Protein AF-A0A538RNN0-F1 (afdb_monomer)

Sequence (249 aa):
MPNLHSHAFQRGMAGLAEIGGPDQDTFWTWRETMYRLALALSPDDVQAVAALAYVEMLEAGFSPGRRVPLPARRSRRSSLSRPAEMAGRIIAAAGETGIGLTLLPVFYAYGGFGGQSPAPSQRRFISDPDAFGHLIEASRRKALAHPGTVIGVAPHSLRAITPQELAAILPLAGDGPIHIHAAEQLREVDDCLAWSGRRPVEWLLEQAAADSRWCFVHATHMTPGPLTTAFKISGVGVWHGGAQDAMYR

Mean predicted aligned error: 7.84 Å

Foldseek 3Di:
DADPDDDQLCLVCVVVLPDDDPDDDDPVSSVLVVLVSVVPDDLQNLLVSLLVVQLVCVVVVHADPDDDDDDDDDDDDDDDPQQLSNLLSNLVSCVVNVHAAADAQEAFAECFAPRHHNDPSCVVRHDALVSVLSNLVSSVVSCVSPPNHHYAYEHAENTGDDLVRLVSCRVSRPPAAYEYAFPLDPVQQVRCCVRPVDGRQRCCVVRVVDALSYEHEQCPPDDDDPSVVVCVVRNHHYHHPPVVSVVHD

Radius of gyration: 18.32 Å; Cα contacts (8 Å, |Δi|>4): 370; chains: 1; bounding box: 42×44×52 Å

Solvent-accessible surface area (backbone atoms only — not comparable to full-atom values): 14401 Å² total; per-residue (Å²): 74,74,81,91,77,83,65,45,59,55,58,77,46,66,85,69,69,80,66,85,60,100,59,87,83,42,75,69,58,48,46,54,56,51,36,54,50,66,72,68,56,48,65,68,52,42,19,54,35,27,26,53,48,44,44,56,36,44,76,71,52,40,39,57,88,83,86,82,91,76,93,81,82,91,84,81,88,87,91,66,93,60,68,33,50,63,56,44,25,52,48,48,20,31,56,74,59,66,46,71,42,74,48,53,62,65,46,26,57,28,58,26,63,93,68,32,76,54,54,85,73,48,63,89,51,58,45,54,71,66,61,44,49,52,33,51,57,37,37,57,63,50,35,68,81,34,84,82,48,42,57,28,30,15,55,48,28,71,37,16,50,47,74,68,55,48,65,65,48,55,69,73,18,66,95,31,44,39,36,31,47,32,28,70,45,71,67,58,32,55,55,32,31,74,74,69,75,33,45,50,63,58,43,40,54,72,73,64,66,67,48,56,51,30,29,38,34,41,48,64,70,67,67,94,46,73,69,56,50,48,43,76,69,55,58,38,41,71,46,68,51,64,78,73,56,60,80,77,115

Secondary structure (DSSP, 8-state):
-------GGGGGGTTTS----SSPP-HHHHHHHHHHHHHH--HHHHHHHHHHHHHHHHHTT---S--------------S--TTHHHHHHHHHHHHHT---EE-PEE---SBTTTBPPPGGGTTT---HHHHHHHHHHHHHHHTTSTT-EE-BEE-BTTS--HHHHHHHGGGGTTS-EEEEES-SHHHHHHHHHHHSS-HHHHHHHHS---TTEEEEE-TTPPPSHHHHHHHHTT-EEE--HHHHGGG-

Structure (mmCIF, N/CA/C/O backbone):
data_AF-A0A538RNN0-F1
#
_entry.id   AF-A0A538RNN0-F1
#
loop_
_atom_site.group_PDB
_atom_site.id
_atom_site.type_symbol
_atom_site.label_atom_id
_atom_site.label_alt_id
_atom_site.label_comp_id
_atom_site.label_asym_id
_atom_site.label_entity_id
_atom_site.label_seq_id
_atom_site.pdbx_PDB_ins_code
_atom_site.Cartn_x
_atom_site.Cartn_y
_atom_site.Cartn_z
_atom_site.occupancy
_atom_site.B_iso_or_equiv
_atom_site.auth_seq_id
_atom_site.auth_comp_id
_atom_site.auth_asym_id
_atom_site.auth_atom_id
_atom_site.pdbx_PDB_model_num
ATOM 1 N N . MET A 1 1 ? 17.005 -11.925 2.957 1.00 74.62 1 MET A N 1
ATOM 2 C CA . MET A 1 1 ? 15.935 -11.655 3.954 1.00 74.62 1 MET A CA 1
ATOM 3 C C . MET A 1 1 ? 14.847 -10.833 3.272 1.00 74.62 1 MET A C 1
ATOM 5 O O . MET A 1 1 ? 15.215 -9.872 2.610 1.00 74.62 1 MET A O 1
ATOM 9 N N . PRO A 1 2 ? 13.550 -11.181 3.335 1.00 78.38 2 PRO A N 1
ATOM 10 C CA . PRO A 1 2 ? 12.520 -10.390 2.659 1.00 78.38 2 PRO A CA 1
ATOM 11 C C . PRO A 1 2 ? 12.260 -9.060 3.385 1.00 78.38 2 PRO A C 1
ATOM 13 O O . PRO A 1 2 ? 12.166 -9.036 4.610 1.00 78.38 2 PRO A O 1
ATOM 16 N N . ASN A 1 3 ? 12.106 -7.967 2.629 1.00 82.81 3 ASN A N 1
ATOM 17 C CA . ASN A 1 3 ? 11.471 -6.743 3.118 1.00 82.81 3 ASN A CA 1
ATOM 18 C C . ASN A 1 3 ? 9.991 -6.780 2.706 1.00 82.81 3 ASN A C 1
ATOM 20 O O . ASN A 1 3 ? 9.690 -6.813 1.514 1.00 82.81 3 ASN A O 1
ATOM 24 N N . LEU A 1 4 ? 9.084 -6.837 3.682 1.00 82.88 4 LEU A N 1
ATOM 25 C CA . LEU A 1 4 ? 7.657 -7.082 3.444 1.00 82.88 4 LEU A CA 1
ATOM 26 C C . LEU A 1 4 ? 6.842 -5.800 3.226 1.00 82.88 4 LEU A C 1
ATOM 28 O O . LEU A 1 4 ? 5.673 -5.892 2.850 1.00 82.88 4 LEU A O 1
ATOM 32 N N . HIS A 1 5 ? 7.421 -4.618 3.462 1.00 82.62 5 HIS A N 1
ATOM 33 C CA . HIS A 1 5 ? 6.701 -3.358 3.327 1.00 82.62 5 HIS A CA 1
ATOM 34 C C . HIS A 1 5 ? 7.623 -2.200 2.932 1.00 82.62 5 HIS A C 1
ATOM 36 O O . HIS A 1 5 ? 8.679 -1.985 3.523 1.00 82.62 5 HIS A O 1
ATOM 42 N N . SER A 1 6 ? 7.228 -1.437 1.912 1.00 85.25 6 SER A N 1
ATOM 43 C CA . SER A 1 6 ? 7.988 -0.276 1.460 1.00 85.25 6 SER A CA 1
ATOM 44 C C . SER A 1 6 ? 7.115 0.718 0.705 1.00 85.25 6 SER A C 1
ATOM 46 O O . SER A 1 6 ? 6.333 0.350 -0.173 1.00 85.25 6 SER A O 1
ATOM 48 N N . HIS A 1 7 ? 7.345 1.999 0.980 1.00 88.31 7 HIS A N 1
ATOM 49 C CA . HIS A 1 7 ? 6.914 3.116 0.151 1.00 88.31 7 HIS A CA 1
ATOM 50 C C . HIS A 1 7 ? 8.147 3.761 -0.485 1.00 88.31 7 HIS A C 1
ATOM 52 O O . HIS A 1 7 ? 8.716 4.702 0.059 1.00 88.31 7 HIS A O 1
ATOM 58 N N . ALA A 1 8 ? 8.576 3.246 -1.639 1.00 85.69 8 ALA A N 1
ATOM 59 C CA . ALA A 1 8 ? 9.874 3.584 -2.230 1.00 85.69 8 ALA A CA 1
ATOM 60 C C . ALA A 1 8 ? 10.133 5.099 -2.365 1.00 85.69 8 ALA A C 1
ATOM 62 O O . ALA A 1 8 ? 11.217 5.569 -2.036 1.00 85.69 8 ALA A O 1
ATOM 63 N N . PHE A 1 9 ? 9.124 5.883 -2.765 1.00 85.19 9 PHE A N 1
ATOM 64 C CA . PHE A 1 9 ? 9.262 7.334 -2.937 1.00 85.19 9 PHE A CA 1
ATOM 65 C C . PHE A 1 9 ? 9.632 8.077 -1.642 1.00 85.19 9 PHE A C 1
ATOM 67 O O . PHE A 1 9 ? 10.279 9.119 -1.710 1.00 85.19 9 PHE A O 1
ATOM 74 N N . GLN A 1 10 ? 9.271 7.545 -0.466 1.00 88.00 10 GLN A N 1
ATOM 75 C CA . GLN A 1 10 ? 9.605 8.158 0.824 1.00 88.00 10 GLN A CA 1
ATOM 76 C C . GLN A 1 10 ? 11.113 8.153 1.083 1.00 88.00 10 GLN A C 1
ATOM 78 O O . GLN A 1 10 ? 11.599 8.980 1.852 1.00 88.00 10 GLN A O 1
ATOM 83 N N . ARG A 1 11 ? 11.884 7.295 0.395 1.00 89.75 11 ARG A N 1
ATOM 84 C CA . ARG A 1 11 ? 13.347 7.353 0.460 1.00 89.75 11 ARG A CA 1
ATOM 85 C C . ARG A 1 11 ? 13.885 8.716 0.013 1.00 89.75 11 ARG A C 1
ATOM 87 O O . ARG A 1 11 ? 14.865 9.178 0.582 1.00 89.75 11 ARG A O 1
ATOM 94 N N . GLY A 1 12 ? 13.197 9.399 -0.907 1.00 86.44 12 GLY A N 1
ATOM 95 C CA . GLY A 1 12 ? 13.549 10.749 -1.361 1.00 86.44 12 GLY A CA 1
ATOM 96 C C . GLY A 1 12 ? 13.393 11.853 -0.306 1.00 86.44 12 GLY A C 1
ATOM 97 O O . GLY A 1 12 ? 13.895 12.951 -0.515 1.00 86.44 12 GLY A O 1
ATOM 98 N N . MET A 1 13 ? 12.726 11.580 0.822 1.00 87.62 13 MET A N 1
ATOM 99 C CA . MET A 1 13 ? 12.631 12.497 1.970 1.00 87.62 13 MET A CA 1
ATOM 100 C C . MET A 1 13 ? 13.264 11.948 3.251 1.00 87.62 13 MET A C 1
ATOM 102 O O . MET A 1 13 ? 13.115 12.562 4.307 1.00 87.62 13 MET A O 1
ATOM 106 N N . ALA A 1 14 ? 13.949 10.802 3.197 1.00 84.62 14 ALA A N 1
ATOM 107 C CA . ALA A 1 14 ? 14.581 10.229 4.380 1.00 84.62 14 ALA A CA 1
ATOM 108 C C . ALA A 1 14 ? 15.594 11.225 4.979 1.00 84.62 14 ALA A C 1
ATOM 110 O O . ALA A 1 14 ? 16.494 11.686 4.281 1.00 84.62 14 ALA A O 1
ATOM 111 N N . GLY A 1 15 ? 15.423 11.578 6.258 1.00 82.75 15 GLY A N 1
ATOM 112 C CA . GLY A 1 15 ? 16.241 12.580 6.956 1.00 82.75 15 GLY A CA 1
ATOM 113 C C . GLY A 1 15 ? 15.864 14.047 6.693 1.00 82.75 15 GLY A C 1
ATOM 114 O O . GLY A 1 15 ? 16.430 14.931 7.325 1.00 82.75 15 GLY A O 1
ATOM 115 N N . LEU A 1 16 ? 14.905 14.331 5.802 1.00 81.06 16 LEU A N 1
ATOM 116 C CA . LEU A 1 16 ? 14.446 15.699 5.497 1.00 81.06 16 LEU A CA 1
ATOM 117 C C . LEU A 1 16 ? 13.207 16.119 6.296 1.00 81.06 16 LEU A C 1
ATOM 119 O O . LEU A 1 16 ? 12.800 17.277 6.235 1.00 81.06 16 LEU A O 1
ATOM 123 N N . ALA A 1 17 ? 12.592 15.180 7.015 1.00 77.56 17 ALA A N 1
ATOM 124 C CA . ALA A 1 17 ? 11.418 15.432 7.843 1.00 77.56 17 ALA A CA 1
ATOM 125 C C . ALA A 1 17 ? 11.755 15.672 9.326 1.00 77.56 17 ALA A C 1
ATOM 127 O O . ALA A 1 17 ? 10.847 15.934 10.102 1.00 77.56 17 ALA A O 1
ATOM 128 N N . GLU A 1 18 ? 13.039 15.649 9.698 1.00 73.25 18 GLU A N 1
ATOM 129 C CA . GLU A 1 18 ? 13.527 15.871 11.073 1.00 73.25 18 GLU A CA 1
ATOM 130 C C . GLU A 1 18 ? 13.678 17.368 11.415 1.00 73.25 18 GLU A C 1
ATOM 132 O O . GLU A 1 18 ? 14.531 17.762 12.213 1.00 73.25 18 GLU A O 1
ATOM 137 N N . ILE A 1 19 ? 12.919 18.234 10.739 1.00 64.69 19 ILE A N 1
ATOM 138 C CA . ILE A 1 19 ? 13.012 19.687 10.900 1.00 64.69 19 ILE A CA 1
ATOM 139 C C . ILE A 1 19 ? 11.861 20.148 11.788 1.00 64.69 19 ILE A C 1
ATOM 141 O O . ILE A 1 19 ? 10.727 20.238 11.322 1.00 64.69 19 ILE A O 1
ATOM 145 N N . GLY A 1 20 ? 12.201 20.494 13.032 1.00 61.31 20 GLY A N 1
ATOM 146 C CA . GLY A 1 20 ? 11.281 21.035 14.030 1.00 61.31 20 GLY A CA 1
ATOM 147 C C . GLY A 1 20 ? 10.486 22.239 13.534 1.00 61.31 20 GLY A C 1
ATOM 148 O O . GLY A 1 20 ? 11.070 23.280 13.216 1.00 61.31 20 GLY A O 1
ATOM 149 N N . GLY A 1 21 ? 9.159 22.109 13.485 1.00 65.00 21 GLY A N 1
ATOM 150 C CA . GLY A 1 21 ? 8.242 23.237 13.315 1.00 65.00 21 GLY A CA 1
ATOM 151 C C . GLY A 1 21 ? 8.041 24.047 14.609 1.00 65.00 21 GLY A C 1
ATOM 152 O O . GLY A 1 21 ? 8.511 23.651 15.674 1.00 65.00 21 GLY A O 1
ATOM 153 N N . PRO A 1 22 ? 7.338 25.196 14.549 1.00 62.16 22 PRO A N 1
ATOM 154 C CA . PRO A 1 22 ? 6.938 25.936 15.752 1.00 62.16 22 PRO A CA 1
ATOM 155 C C . PRO A 1 22 ? 5.881 25.196 16.595 1.00 62.16 22 PRO A C 1
ATOM 157 O O . PRO A 1 22 ? 5.760 25.471 17.787 1.00 62.16 22 PRO A O 1
ATOM 160 N N . ASP A 1 23 ? 5.141 24.262 15.989 1.00 67.31 23 ASP A N 1
ATOM 161 C CA . ASP A 1 23 ? 4.192 23.364 16.656 1.00 67.31 23 ASP A CA 1
ATOM 162 C C . ASP A 1 23 ? 4.840 22.001 16.966 1.00 67.31 23 ASP A C 1
ATOM 164 O O . ASP A 1 23 ? 5.890 21.668 16.421 1.00 67.31 23 ASP A O 1
ATOM 168 N N . GLN A 1 24 ? 4.207 21.184 17.821 1.00 67.38 24 GLN A N 1
ATOM 169 C CA . GLN A 1 24 ? 4.685 19.821 18.096 1.00 67.38 24 GLN A CA 1
ATOM 170 C C . GLN A 1 24 ? 4.685 18.971 16.818 1.00 67.38 24 GLN A C 1
ATOM 172 O O . GLN A 1 24 ? 3.643 18.798 16.177 1.00 67.38 24 GLN A O 1
ATOM 177 N N . ASP A 1 25 ? 5.839 18.390 16.488 1.00 71.50 25 ASP A N 1
ATOM 178 C CA . ASP A 1 25 ? 5.942 17.425 15.402 1.00 71.50 25 ASP A CA 1
ATOM 179 C C . ASP A 1 25 ? 5.206 16.136 15.753 1.00 71.50 25 ASP A C 1
ATOM 181 O O . ASP A 1 25 ? 5.368 15.550 16.821 1.00 71.50 25 ASP A O 1
ATOM 185 N N . THR A 1 26 ? 4.370 15.688 14.825 1.00 77.00 26 THR A N 1
ATOM 186 C CA . THR A 1 26 ? 3.590 14.462 14.958 1.00 77.00 26 THR A CA 1
ATOM 187 C C . THR A 1 26 ? 3.662 13.681 13.654 1.00 77.00 26 THR A C 1
ATOM 189 O O . THR A 1 26 ? 4.010 14.218 12.601 1.00 77.00 26 THR A O 1
ATOM 192 N N . PHE A 1 27 ? 3.232 12.419 13.677 1.00 76.94 27 PHE A N 1
ATOM 193 C CA . PHE A 1 27 ? 2.992 11.646 12.454 1.00 76.94 27 PHE A CA 1
ATOM 194 C C . PHE A 1 27 ? 2.188 12.439 11.402 1.00 76.94 27 PHE A C 1
ATOM 196 O O . PHE A 1 27 ? 2.427 12.343 10.199 1.00 76.94 27 PHE A O 1
ATOM 203 N N . TRP A 1 28 ? 1.242 13.268 11.850 1.00 76.12 28 TRP A N 1
ATOM 204 C CA . TRP A 1 28 ? 0.365 14.036 10.973 1.00 76.12 28 TRP A CA 1
ATOM 205 C C . TRP A 1 28 ? 1.090 15.192 10.277 1.00 76.12 28 TRP A C 1
ATOM 207 O O . TRP A 1 28 ? 0.825 15.420 9.099 1.00 76.12 28 TRP A O 1
ATOM 217 N N . THR A 1 29 ? 2.030 15.876 10.944 1.00 79.50 29 THR A N 1
ATOM 218 C CA . THR A 1 29 ? 2.842 16.935 10.312 1.00 79.50 29 THR A CA 1
ATOM 219 C C . THR A 1 29 ? 3.857 16.341 9.332 1.00 79.50 29 THR A C 1
ATOM 221 O O . THR A 1 29 ? 3.985 16.834 8.207 1.00 79.50 29 THR A O 1
ATOM 224 N N . TRP A 1 30 ? 4.484 15.211 9.684 1.00 85.19 30 TRP A N 1
ATOM 225 C CA . TRP A 1 30 ? 5.320 14.426 8.766 1.00 85.19 30 TRP A CA 1
ATOM 226 C C . TRP A 1 30 ? 4.551 14.026 7.497 1.00 85.19 30 TRP A C 1
ATOM 228 O O . TRP A 1 30 ? 5.044 14.184 6.373 1.00 85.19 30 TRP A O 1
ATOM 238 N N . ARG A 1 31 ? 3.302 13.573 7.659 1.00 83.38 31 ARG A N 1
ATOM 239 C CA . ARG A 1 31 ? 2.445 13.132 6.553 1.00 83.38 31 ARG A CA 1
ATOM 240 C C . ARG A 1 31 ? 2.160 14.245 5.546 1.00 83.38 31 ARG A C 1
ATOM 242 O O . ARG A 1 31 ? 2.117 13.972 4.349 1.00 83.38 31 ARG A O 1
ATOM 249 N N . GLU A 1 32 ? 2.014 15.492 5.985 1.00 83.12 32 GLU A N 1
ATOM 250 C CA . GLU A 1 32 ? 1.834 16.619 5.061 1.00 83.12 32 GLU A CA 1
ATOM 251 C C . GLU A 1 32 ? 3.094 16.878 4.218 1.00 83.12 32 GLU A C 1
ATOM 253 O O . GLU A 1 32 ? 3.004 17.143 3.015 1.00 83.12 32 GLU A O 1
ATOM 258 N N . THR A 1 33 ? 4.290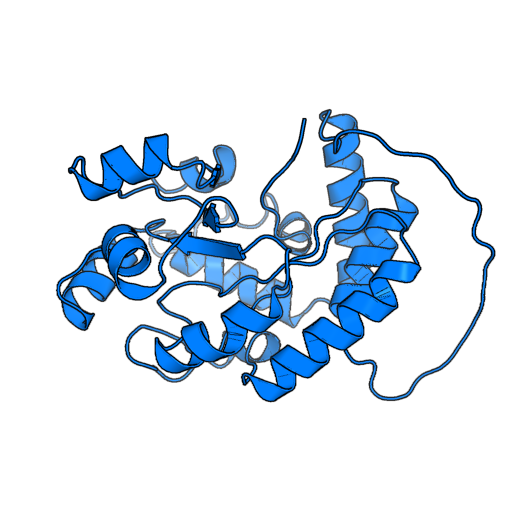 16.720 4.795 1.00 85.31 33 THR A N 1
ATOM 259 C CA . THR A 1 33 ? 5.549 16.755 4.029 1.00 85.31 33 THR A CA 1
ATOM 260 C C . THR A 1 33 ? 5.623 15.610 3.022 1.00 85.31 33 THR A C 1
ATOM 262 O O . THR A 1 33 ? 5.950 15.844 1.855 1.00 85.31 33 THR A O 1
ATOM 265 N N . MET A 1 34 ? 5.228 14.403 3.428 1.00 88.88 34 MET A N 1
ATOM 266 C CA . MET A 1 34 ? 5.133 13.247 2.538 1.00 88.88 34 MET A CA 1
ATOM 267 C C . MET A 1 34 ? 4.160 13.494 1.376 1.00 88.88 34 MET A C 1
ATOM 269 O O . MET A 1 34 ? 4.509 13.226 0.224 1.00 88.88 34 MET A O 1
ATOM 273 N N . TYR A 1 35 ? 2.985 14.083 1.627 1.00 84.12 35 TYR A N 1
ATOM 274 C CA . TYR A 1 35 ? 2.044 14.440 0.564 1.00 84.12 35 TYR A CA 1
ATOM 275 C C . TYR A 1 35 ? 2.617 15.477 -0.401 1.00 84.12 35 TYR A C 1
ATOM 277 O O . TYR A 1 35 ? 2.457 15.323 -1.612 1.00 84.12 35 TYR A O 1
ATOM 285 N N . ARG A 1 36 ? 3.326 16.505 0.084 1.00 86.31 36 ARG A N 1
ATOM 286 C CA . ARG A 1 36 ? 3.989 17.477 -0.804 1.00 86.31 36 ARG A CA 1
ATOM 287 C C . ARG A 1 36 ? 4.979 16.796 -1.746 1.00 86.31 36 ARG A C 1
ATOM 289 O O . ARG A 1 36 ? 4.927 17.054 -2.948 1.00 86.31 36 ARG A O 1
ATOM 296 N N . LEU A 1 37 ? 5.811 15.885 -1.234 1.00 87.06 37 LEU A N 1
ATOM 297 C CA . LEU A 1 37 ? 6.722 15.099 -2.068 1.00 87.06 37 LEU A CA 1
ATOM 298 C C . LEU A 1 37 ? 5.948 14.242 -3.078 1.00 87.06 37 LEU A C 1
ATOM 300 O O . LEU A 1 37 ? 6.209 14.307 -4.279 1.00 87.06 37 LEU A O 1
ATOM 304 N N . ALA A 1 38 ? 4.958 13.479 -2.611 1.00 84.25 38 ALA A N 1
ATOM 305 C CA . ALA A 1 38 ? 4.161 12.599 -3.460 1.00 84.25 38 ALA A CA 1
ATOM 306 C C . ALA A 1 38 ? 3.458 13.355 -4.596 1.00 84.25 38 ALA A C 1
ATOM 308 O O . ALA A 1 38 ? 3.257 12.802 -5.672 1.00 84.25 38 ALA A O 1
ATOM 309 N N . LEU A 1 39 ? 3.089 14.619 -4.395 1.00 85.00 39 LEU A N 1
ATOM 310 C CA . LEU A 1 39 ? 2.471 15.455 -5.423 1.00 85.00 39 LEU A CA 1
ATOM 311 C C . LEU A 1 39 ? 3.478 16.066 -6.405 1.00 85.00 39 LEU A C 1
ATOM 313 O O . LEU A 1 39 ? 3.087 16.357 -7.533 1.00 85.00 39 LEU A O 1
ATOM 317 N N . ALA A 1 40 ? 4.735 16.237 -6.000 1.00 88.31 40 ALA A N 1
ATOM 318 C CA . ALA A 1 40 ? 5.786 16.835 -6.820 1.00 88.31 40 ALA A CA 1
ATOM 319 C C . ALA A 1 40 ? 6.490 15.825 -7.744 1.00 88.31 40 ALA A C 1
ATOM 321 O O . ALA A 1 40 ? 6.914 16.198 -8.834 1.00 88.31 40 ALA A O 1
ATOM 322 N N . LEU A 1 41 ? 6.601 14.555 -7.335 1.00 85.75 41 LEU A N 1
ATOM 323 C CA . LEU A 1 41 ? 7.370 13.552 -8.079 1.00 85.75 41 LEU A CA 1
ATOM 324 C C . LEU A 1 41 ? 6.710 13.152 -9.408 1.00 85.75 41 LEU A C 1
ATOM 326 O O . LEU A 1 41 ? 5.561 12.686 -9.448 1.00 85.75 41 LEU A O 1
ATOM 330 N N . SER A 1 42 ? 7.474 13.254 -10.494 1.00 91.31 42 SER A N 1
ATOM 331 C CA . SER A 1 42 ? 7.119 12.701 -11.800 1.00 91.31 42 SER A CA 1
ATOM 332 C C . SER A 1 42 ? 7.280 11.167 -11.825 1.00 91.31 42 SER A C 1
ATOM 334 O O . SER A 1 42 ? 7.883 10.586 -10.919 1.00 91.31 42 SER A O 1
ATOM 336 N N . PRO A 1 43 ? 6.755 10.461 -12.849 1.00 90.94 43 PRO A N 1
ATOM 337 C CA . PRO A 1 43 ? 6.991 9.022 -12.990 1.00 90.94 43 PRO A CA 1
ATOM 338 C C . PRO A 1 43 ? 8.479 8.647 -13.069 1.00 90.94 43 PRO A C 1
ATOM 340 O O . PRO A 1 43 ? 8.870 7.601 -12.551 1.00 90.94 43 PRO A O 1
ATOM 343 N N . ASP A 1 44 ? 9.294 9.479 -13.720 1.00 93.94 44 ASP A N 1
ATOM 344 C CA . ASP A 1 44 ? 10.729 9.224 -13.868 1.00 93.94 44 ASP A CA 1
ATOM 345 C C . ASP A 1 44 ? 11.449 9.405 -12.520 1.00 93.94 44 ASP A C 1
ATOM 347 O O . ASP A 1 44 ? 12.268 8.560 -12.155 1.00 93.94 44 ASP A O 1
ATOM 351 N N . ASP A 1 45 ? 11.060 10.411 -11.723 1.00 92.81 45 ASP A N 1
ATOM 352 C CA . ASP A 1 45 ? 11.602 10.606 -10.369 1.00 92.81 45 ASP A CA 1
ATOM 353 C C . ASP A 1 45 ? 11.270 9.419 -9.455 1.00 92.81 45 ASP A C 1
ATOM 355 O O . ASP A 1 45 ? 12.132 8.923 -8.731 1.00 92.81 45 ASP A O 1
ATOM 359 N N . VAL A 1 46 ? 10.029 8.913 -9.514 1.00 89.94 46 VAL A N 1
ATOM 360 C CA . VAL A 1 46 ? 9.611 7.734 -8.735 1.00 89.94 46 VAL A CA 1
ATOM 361 C C . VAL A 1 46 ? 10.456 6.511 -9.092 1.00 89.94 46 VAL A C 1
ATOM 363 O O . VAL A 1 46 ? 10.857 5.776 -8.191 1.00 89.94 46 VAL A O 1
ATOM 366 N N . GLN A 1 47 ? 10.742 6.288 -10.379 1.00 94.19 47 GLN A N 1
ATOM 367 C CA . GLN A 1 47 ? 11.600 5.178 -10.802 1.00 94.19 47 GLN A CA 1
ATOM 368 C C . GLN A 1 47 ? 13.017 5.323 -10.237 1.00 94.19 47 GLN A C 1
ATOM 370 O O . GLN A 1 47 ? 13.541 4.363 -9.677 1.00 94.19 47 GLN A O 1
ATOM 375 N N . ALA A 1 48 ? 13.617 6.510 -10.360 1.00 95.31 48 ALA A N 1
ATOM 376 C CA . ALA A 1 48 ? 14.981 6.764 -9.904 1.00 95.31 48 ALA A CA 1
ATOM 377 C C . ALA A 1 48 ? 15.122 6.580 -8.385 1.00 95.31 48 ALA A C 1
ATOM 379 O O . ALA A 1 48 ? 16.017 5.872 -7.922 1.00 95.31 48 ALA A O 1
ATOM 380 N N . VAL A 1 49 ? 14.196 7.148 -7.605 1.00 91.94 49 VAL A N 1
ATOM 381 C CA . VAL A 1 49 ? 14.185 7.002 -6.141 1.00 91.94 49 VAL A CA 1
ATOM 382 C C . VAL A 1 49 ? 13.951 5.544 -5.733 1.00 91.94 49 VAL A C 1
ATOM 384 O O . VAL A 1 49 ? 14.592 5.059 -4.801 1.00 91.94 49 VAL 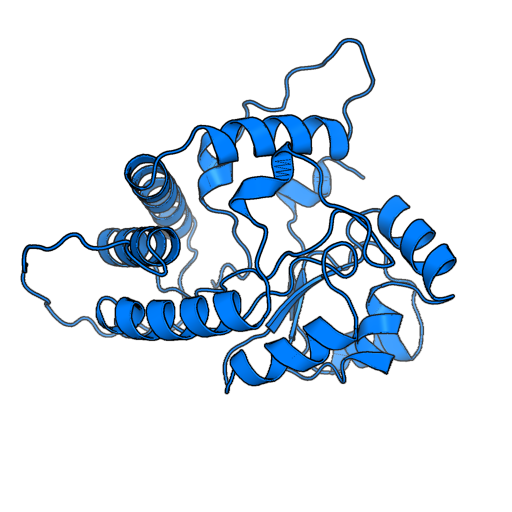A O 1
ATOM 387 N N . ALA A 1 50 ? 13.077 4.816 -6.438 1.00 92.94 50 ALA A N 1
ATOM 388 C CA . ALA A 1 50 ? 12.856 3.398 -6.168 1.00 92.94 50 ALA A CA 1
ATOM 389 C C . ALA A 1 50 ? 14.090 2.543 -6.476 1.00 92.94 50 ALA A C 1
ATOM 391 O O . ALA A 1 50 ? 14.429 1.674 -5.677 1.00 92.94 50 ALA A O 1
ATOM 392 N N . ALA A 1 51 ? 14.789 2.805 -7.583 1.00 94.50 51 ALA A N 1
ATOM 393 C CA . ALA A 1 51 ? 16.018 2.096 -7.919 1.00 94.50 51 ALA A CA 1
ATOM 394 C C . ALA A 1 51 ? 17.097 2.317 -6.847 1.00 94.50 51 ALA A C 1
ATOM 396 O O . ALA A 1 51 ? 17.682 1.347 -6.371 1.00 94.50 51 ALA A O 1
ATOM 397 N N . LEU A 1 52 ? 17.288 3.558 -6.386 1.00 94.44 52 LEU A N 1
ATOM 398 C CA . LEU A 1 52 ? 18.197 3.850 -5.274 1.00 94.44 52 LEU A CA 1
ATOM 399 C C . LEU A 1 52 ? 17.827 3.047 -4.018 1.00 94.44 52 LEU A C 1
ATOM 401 O O . LEU A 1 52 ? 18.660 2.313 -3.491 1.00 94.44 52 LEU A O 1
ATOM 405 N N . ALA A 1 53 ? 16.564 3.124 -3.587 1.00 92.12 53 ALA A N 1
ATOM 406 C CA . ALA A 1 53 ? 16.093 2.412 -2.399 1.00 92.12 53 ALA A CA 1
ATOM 407 C C . ALA A 1 53 ? 16.309 0.892 -2.506 1.00 92.12 53 ALA A C 1
ATOM 409 O O . ALA A 1 53 ? 16.651 0.234 -1.527 1.00 92.12 53 ALA A O 1
ATOM 410 N N . TYR A 1 54 ? 16.114 0.319 -3.693 1.00 92.88 54 TYR A N 1
ATOM 411 C CA . TYR A 1 54 ? 16.279 -1.111 -3.931 1.00 92.88 54 TYR A CA 1
ATOM 412 C C . TYR A 1 54 ? 17.741 -1.562 -3.943 1.00 92.88 54 TYR A C 1
ATOM 414 O O . TYR A 1 54 ? 18.024 -2.642 -3.425 1.00 92.88 54 TYR A O 1
ATOM 422 N N . VAL A 1 55 ? 18.667 -0.756 -4.472 1.00 94.44 55 VAL A N 1
ATOM 423 C CA . VAL A 1 55 ? 20.109 -1.046 -4.365 1.00 94.44 55 VAL A CA 1
ATOM 424 C C . VAL A 1 55 ? 20.545 -1.030 -2.905 1.00 94.44 55 VAL A C 1
ATOM 426 O O .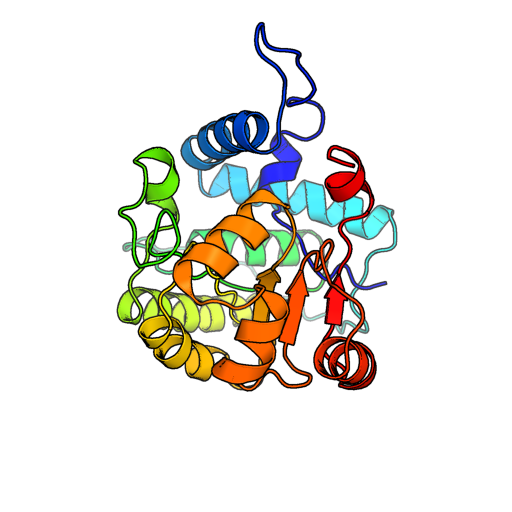 VAL A 1 55 ? 21.138 -2.001 -2.445 1.00 94.44 55 VAL A O 1
ATOM 429 N N . GLU A 1 56 ? 20.168 -0.001 -2.147 1.00 91.94 56 GLU A N 1
ATOM 430 C CA . GLU A 1 56 ? 20.506 0.093 -0.721 1.00 91.94 56 GLU A CA 1
ATOM 431 C C . GLU A 1 56 ? 19.919 -1.078 0.086 1.00 91.94 56 GLU A C 1
ATOM 433 O O . GLU A 1 56 ? 20.562 -1.617 0.986 1.00 91.94 56 GLU A O 1
ATOM 438 N N . MET A 1 57 ? 18.705 -1.530 -0.256 1.00 88.38 57 MET A N 1
ATOM 439 C CA . MET A 1 57 ? 18.112 -2.732 0.336 1.00 88.38 57 MET A CA 1
ATOM 440 C C . MET A 1 57 ? 18.938 -3.989 0.037 1.00 88.38 57 MET A C 1
ATOM 442 O O . MET A 1 57 ? 19.176 -4.792 0.942 1.00 88.38 57 MET A O 1
ATOM 446 N N . LEU A 1 58 ? 19.376 -4.171 -1.210 1.00 90.50 58 LEU A N 1
ATOM 447 C CA . LEU A 1 58 ? 20.218 -5.304 -1.602 1.00 90.50 58 LEU A CA 1
ATOM 448 C C . LEU A 1 58 ? 21.565 -5.280 -0.867 1.00 90.50 58 LEU A C 1
ATOM 450 O O . LEU A 1 58 ? 21.984 -6.314 -0.346 1.00 90.50 58 LEU A O 1
ATOM 454 N N . GLU A 1 59 ? 22.203 -4.112 -0.765 1.00 91.94 59 GLU A N 1
ATOM 455 C CA . GLU A 1 59 ? 23.452 -3.909 -0.015 1.00 91.94 59 GLU A CA 1
ATOM 456 C C . GLU A 1 59 ? 23.285 -4.216 1.480 1.00 91.94 59 GLU A C 1
ATOM 458 O O . GLU A 1 59 ? 24.172 -4.801 2.100 1.00 91.94 59 GLU A O 1
ATOM 463 N N . ALA A 1 60 ? 22.113 -3.916 2.046 1.00 90.81 60 ALA A N 1
ATOM 464 C CA . ALA A 1 60 ? 21.751 -4.260 3.420 1.00 90.81 60 ALA A CA 1
ATOM 465 C C . ALA A 1 60 ? 21.324 -5.736 3.614 1.00 90.81 60 ALA A C 1
ATOM 467 O O . ALA A 1 60 ? 20.946 -6.132 4.718 1.00 90.81 60 ALA A O 1
ATOM 468 N N . GLY A 1 61 ? 21.370 -6.573 2.569 1.00 87.81 61 GLY A N 1
ATOM 469 C CA . GLY A 1 61 ? 21.062 -8.008 2.643 1.00 87.81 61 GLY A CA 1
ATOM 470 C C . GLY A 1 61 ? 19.578 -8.368 2.480 1.00 87.81 61 GLY A C 1
ATOM 471 O O . GLY A 1 61 ? 19.179 -9.526 2.704 1.00 87.81 61 GLY A O 1
ATOM 472 N N . PHE A 1 62 ? 18.739 -7.414 2.065 1.00 83.31 62 PHE A N 1
ATOM 473 C CA . PHE A 1 62 ? 17.368 -7.719 1.678 1.00 83.31 62 PHE A CA 1
ATOM 474 C C . PHE A 1 62 ? 17.348 -8.388 0.304 1.00 83.31 62 PHE A C 1
ATOM 476 O O . PHE A 1 62 ? 17.792 -7.846 -0.700 1.00 83.31 62 PHE A O 1
ATOM 483 N N . SER A 1 63 ? 16.811 -9.599 0.260 1.00 73.62 63 SER A N 1
ATOM 484 C CA . SER A 1 63 ? 16.678 -10.399 -0.949 1.00 73.62 63 SER A CA 1
ATOM 485 C C . SER A 1 63 ? 15.468 -11.319 -0.800 1.00 73.62 63 SER A C 1
ATOM 487 O O . SER A 1 63 ? 15.289 -11.927 0.269 1.00 73.62 63 SER A O 1
ATOM 489 N N . PRO A 1 64 ? 14.621 -11.439 -1.833 1.00 59.56 64 PRO A N 1
ATOM 490 C CA . PRO A 1 64 ? 13.609 -12.479 -1.861 1.00 59.56 64 PRO A CA 1
ATOM 491 C C . PRO A 1 64 ? 14.264 -13.838 -2.114 1.00 59.56 64 PRO A C 1
ATOM 493 O O . PRO A 1 64 ? 15.283 -13.947 -2.801 1.00 59.56 64 PRO A O 1
ATOM 496 N N . GLY A 1 65 ? 13.673 -14.891 -1.551 1.00 47.66 65 GLY A N 1
ATOM 497 C CA . GLY A 1 65 ? 14.113 -16.261 -1.786 1.00 47.66 65 GLY A CA 1
ATOM 498 C C . GLY A 1 65 ? 14.018 -16.631 -3.270 1.00 47.66 65 GLY A C 1
ATOM 499 O O . GLY A 1 65 ? 12.930 -16.651 -3.828 1.00 47.66 65 GLY A O 1
ATOM 500 N N . ARG A 1 66 ? 15.177 -16.966 -3.854 1.00 34.50 66 ARG A N 1
ATOM 501 C CA . ARG A 1 66 ? 15.436 -17.550 -5.188 1.00 34.50 66 ARG A CA 1
ATOM 502 C C . ARG A 1 66 ? 15.059 -16.704 -6.421 1.00 34.50 66 ARG A C 1
ATOM 504 O O . ARG A 1 66 ? 13.902 -16.421 -6.698 1.00 34.50 66 ARG A O 1
ATOM 511 N N . ARG A 1 67 ? 16.075 -16.427 -7.250 1.00 45.44 67 ARG A N 1
ATOM 512 C CA . ARG A 1 67 ? 15.963 -15.949 -8.639 1.00 45.44 67 ARG A CA 1
ATOM 513 C C . ARG A 1 67 ? 16.616 -16.941 -9.598 1.00 45.44 67 ARG A C 1
ATOM 515 O O . ARG A 1 67 ? 17.659 -17.505 -9.281 1.00 45.44 67 ARG A O 1
ATOM 522 N N . VAL A 1 68 ? 16.032 -17.081 -10.786 1.00 34.06 68 VAL A N 1
ATOM 523 C CA . VAL A 1 68 ? 16.693 -17.585 -12.000 1.00 34.06 68 VAL A CA 1
ATOM 524 C C . VAL A 1 68 ? 16.681 -16.426 -13.007 1.00 34.06 68 VAL A C 1
ATOM 526 O O . VAL A 1 68 ? 15.621 -15.827 -13.190 1.00 34.06 68 VAL A O 1
ATOM 529 N N . PRO A 1 69 ? 17.811 -16.047 -13.628 1.00 35.47 69 PRO A N 1
ATOM 530 C CA . PRO A 1 69 ? 17.844 -14.939 -14.579 1.00 35.47 69 PRO A CA 1
ATOM 531 C C . PRO A 1 69 ? 17.407 -15.375 -15.989 1.00 35.47 69 PRO A C 1
ATOM 533 O O . PRO A 1 69 ? 17.713 -16.479 -16.433 1.00 35.47 69 PRO A O 1
ATOM 536 N N . LEU A 1 70 ? 16.750 -14.470 -16.720 1.00 35.28 70 LEU A N 1
ATOM 537 C CA . LEU A 1 70 ? 16.537 -14.534 -18.171 1.00 35.28 70 LEU A CA 1
ATOM 538 C C . LEU A 1 70 ? 16.975 -13.194 -18.789 1.00 35.28 70 LEU A C 1
ATOM 540 O O . LEU A 1 70 ? 16.699 -12.146 -18.199 1.00 35.28 70 LEU A O 1
ATOM 544 N N . PRO A 1 71 ? 17.633 -13.185 -19.962 1.00 34.19 71 PRO A N 1
ATOM 545 C CA . PRO A 1 71 ? 17.979 -11.948 -20.646 1.00 34.19 71 PRO A CA 1
ATOM 546 C C . PRO A 1 71 ? 16.743 -11.414 -21.379 1.00 34.19 71 PRO A C 1
ATOM 548 O O . PRO A 1 71 ? 16.142 -12.128 -22.180 1.00 34.19 71 PRO A O 1
ATOM 551 N N . ALA A 1 72 ? 16.372 -10.150 -21.164 1.00 35.16 72 ALA A N 1
ATOM 552 C CA . ALA A 1 72 ? 15.320 -9.512 -21.953 1.00 35.16 72 ALA A CA 1
ATOM 553 C C . ALA A 1 72 ? 15.765 -8.155 -22.509 1.00 35.16 72 ALA A C 1
ATOM 555 O O . ALA A 1 72 ? 15.858 -7.131 -21.840 1.00 35.16 72 ALA A O 1
ATOM 556 N N . ARG A 1 73 ? 16.039 -8.240 -23.807 1.00 33.03 73 ARG A N 1
ATOM 557 C CA . ARG A 1 73 ? 16.246 -7.228 -24.836 1.00 33.03 73 ARG A CA 1
ATOM 558 C C . ARG A 1 73 ? 15.303 -6.017 -24.746 1.00 33.03 73 ARG A C 1
ATOM 560 O O . ARG A 1 73 ? 14.110 -6.125 -24.484 1.00 33.03 73 ARG A O 1
ATOM 567 N N . ARG A 1 74 ? 15.865 -4.865 -25.120 1.00 39.50 74 ARG A N 1
ATOM 568 C CA . ARG A 1 74 ? 15.206 -3.566 -25.315 1.00 39.50 74 ARG A CA 1
ATOM 569 C C . ARG A 1 74 ? 14.071 -3.648 -26.348 1.00 39.50 74 ARG A C 1
ATOM 571 O O . ARG A 1 74 ? 14.292 -4.112 -27.466 1.00 39.50 74 ARG A O 1
ATOM 578 N N . SER A 1 75 ? 12.901 -3.090 -26.032 1.00 32.59 75 SER A N 1
ATOM 579 C CA . SER A 1 75 ? 11.925 -2.652 -27.042 1.00 32.59 75 SER A CA 1
ATOM 580 C C . SER A 1 75 ? 11.291 -1.312 -26.644 1.00 32.59 75 SER A C 1
ATOM 582 O O . SER A 1 75 ? 11.216 -0.969 -25.466 1.00 32.59 75 SER A O 1
ATOM 584 N N . ARG A 1 76 ? 10.950 -0.501 -27.651 1.00 36.12 76 ARG A N 1
ATOM 585 C CA . ARG A 1 76 ? 10.651 0.938 -27.576 1.00 36.12 76 ARG A CA 1
ATOM 586 C C . ARG A 1 76 ? 9.180 1.204 -27.942 1.00 36.12 76 ARG A C 1
ATOM 588 O O . ARG A 1 76 ? 8.718 0.623 -28.915 1.00 36.12 76 ARG A O 1
ATOM 595 N N . ARG A 1 77 ? 8.589 2.238 -27.308 1.00 41.41 77 ARG A N 1
ATOM 596 C CA . ARG A 1 77 ? 7.313 2.967 -27.607 1.00 41.41 77 ARG A CA 1
ATOM 597 C C . ARG A 1 77 ? 6.018 2.164 -27.351 1.00 41.41 77 ARG A C 1
ATOM 599 O O . ARG A 1 77 ? 6.022 0.960 -27.499 1.00 41.41 77 ARG A O 1
ATOM 606 N N . SER A 1 78 ? 4.887 2.747 -26.930 1.00 32.41 78 SER A N 1
ATOM 607 C CA . SER A 1 78 ? 4.302 4.065 -27.238 1.00 32.41 78 SER A CA 1
ATOM 608 C C . SER A 1 78 ? 3.531 4.707 -26.057 1.00 32.41 78 SER A C 1
ATOM 610 O O . SER A 1 78 ? 3.520 4.208 -24.930 1.00 32.41 78 SER A O 1
ATOM 612 N N . SER A 1 79 ? 2.964 5.892 -26.305 1.00 46.97 79 SER A N 1
ATOM 613 C CA . SER A 1 79 ? 2.084 6.660 -25.421 1.00 46.97 79 SER A CA 1
ATOM 614 C C . SER A 1 79 ? 0.628 6.558 -25.883 1.00 46.97 79 SER A C 1
ATOM 616 O O . SER A 1 79 ? 0.328 6.951 -27.004 1.00 46.97 79 SER A O 1
ATOM 618 N N . LEU A 1 80 ? -0.243 6.118 -24.981 1.00 38.97 80 LEU A N 1
ATOM 619 C CA . LEU A 1 80 ? -1.659 6.465 -24.804 1.00 38.97 80 LEU A CA 1
ATOM 620 C C . LEU A 1 80 ? -1.884 6.273 -23.293 1.00 38.97 80 LEU A C 1
ATOM 622 O O . LEU A 1 80 ? -1.316 5.322 -22.756 1.00 38.97 80 LEU A O 1
ATOM 626 N N . SER A 1 81 ? -2.564 7.213 -22.617 1.00 47.34 81 SER A N 1
ATOM 627 C CA . SER A 1 81 ? -2.825 7.273 -21.157 1.00 47.34 81 SER A CA 1
ATOM 628 C C . SER A 1 81 ? -2.446 5.990 -20.406 1.00 47.34 81 SER A C 1
ATOM 630 O O . SER A 1 81 ? -3.248 5.066 -20.349 1.00 47.34 81 SER A O 1
ATOM 632 N N . ARG A 1 82 ? -1.198 5.877 -19.927 1.00 64.31 82 ARG A N 1
ATOM 633 C CA . ARG A 1 82 ? -0.625 4.580 -19.530 1.00 64.31 82 ARG A CA 1
ATOM 634 C C . ARG A 1 82 ? -1.283 4.091 -18.239 1.00 64.31 82 ARG A C 1
ATOM 636 O O . ARG A 1 82 ? -0.913 4.588 -17.171 1.00 64.31 82 ARG A O 1
ATOM 643 N N . PRO A 1 83 ? -2.209 3.113 -18.288 1.00 71.31 83 PRO A N 1
ATOM 644 C CA . PRO A 1 83 ? -2.763 2.558 -17.067 1.00 71.31 83 PRO A CA 1
ATOM 645 C C . PRO A 1 83 ? -1.609 1.923 -16.293 1.00 71.31 83 PRO A C 1
ATOM 647 O O . PRO A 1 83 ? -0.695 1.345 -1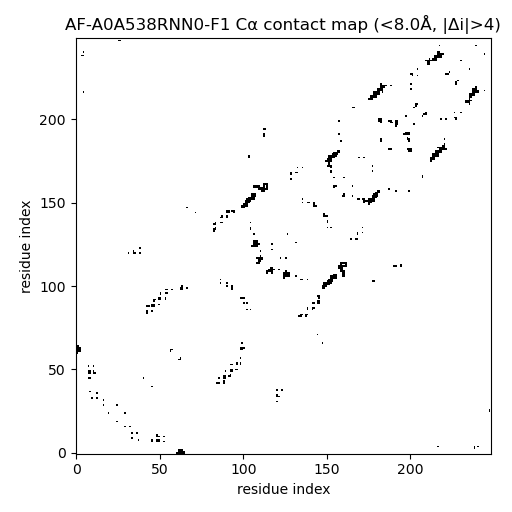6.897 1.00 71.31 83 PRO A O 1
ATOM 650 N N . ALA A 1 84 ? -1.617 2.071 -14.970 1.00 87.75 84 ALA A N 1
ATOM 651 C CA . ALA A 1 84 ? -0.549 1.568 -14.111 1.00 87.75 84 ALA A CA 1
ATOM 652 C C . ALA A 1 84 ? 0.852 2.148 -14.438 1.00 87.75 84 ALA A C 1
ATOM 654 O O . ALA A 1 84 ? 1.851 1.434 -14.333 1.00 87.75 84 ALA A O 1
ATOM 655 N N . GLU A 1 85 ? 0.965 3.420 -14.861 1.00 92.00 85 GLU A N 1
ATOM 656 C CA . GLU A 1 85 ? 2.273 4.046 -15.140 1.00 92.00 85 GLU A CA 1
ATOM 657 C C . GLU A 1 85 ? 3.220 3.918 -13.943 1.00 92.00 85 GLU A C 1
ATOM 659 O O . GLU A 1 85 ? 4.293 3.341 -14.093 1.00 92.00 85 GLU A O 1
ATOM 664 N N . MET A 1 86 ? 2.789 4.349 -12.752 1.00 90.12 86 MET A N 1
ATOM 665 C CA . MET A 1 86 ? 3.596 4.276 -11.526 1.00 90.12 86 MET A CA 1
ATOM 666 C C . MET A 1 86 ? 3.996 2.841 -11.172 1.00 90.12 86 MET A C 1
ATOM 668 O O . MET A 1 86 ? 5.164 2.581 -10.914 1.00 90.12 86 MET A O 1
ATOM 672 N N . ALA A 1 87 ? 3.066 1.885 -11.243 1.00 93.06 87 ALA A N 1
ATOM 673 C CA . ALA A 1 87 ? 3.376 0.468 -11.043 1.00 93.06 87 ALA A CA 1
ATOM 674 C C . ALA A 1 87 ? 4.441 -0.032 -12.033 1.00 93.06 87 ALA A C 1
ATOM 676 O O . ALA A 1 87 ? 5.362 -0.749 -11.654 1.00 93.06 87 ALA A O 1
ATOM 677 N N . GLY A 1 88 ? 4.370 0.402 -13.295 1.00 95.06 88 GLY A N 1
ATOM 678 C CA . GLY A 1 88 ? 5.397 0.106 -14.293 1.00 95.06 88 GLY A CA 1
ATOM 679 C C . GLY A 1 88 ? 6.765 0.685 -13.949 1.00 95.06 88 GLY A C 1
ATOM 680 O O . GLY A 1 88 ? 7.765 0.028 -14.207 1.00 95.06 88 GLY A O 1
ATOM 681 N N . ARG A 1 89 ? 6.812 1.877 -13.345 1.00 95.50 89 ARG A N 1
ATOM 682 C CA . ARG A 1 89 ? 8.055 2.504 -12.869 1.00 95.50 89 ARG A CA 1
ATOM 683 C C . ARG A 1 89 ? 8.679 1.734 -11.712 1.00 95.50 89 ARG A C 1
ATOM 685 O O . ARG A 1 89 ? 9.881 1.501 -11.727 1.00 95.50 89 ARG A O 1
ATOM 692 N N . ILE A 1 90 ? 7.862 1.245 -10.783 1.00 95.31 90 ILE A N 1
ATOM 693 C CA . ILE A 1 90 ? 8.319 0.371 -9.696 1.00 95.31 90 ILE A CA 1
ATOM 694 C C . ILE A 1 90 ? 8.869 -0.961 -10.233 1.00 95.31 90 ILE A C 1
ATOM 696 O O . ILE A 1 90 ? 9.959 -1.379 -9.849 1.00 95.31 90 ILE A O 1
ATOM 700 N N . ILE A 1 91 ? 8.162 -1.598 -11.173 1.00 95.88 91 ILE A N 1
ATOM 701 C CA . ILE A 1 91 ? 8.622 -2.838 -11.820 1.00 95.88 91 ILE A CA 1
ATOM 702 C C . ILE A 1 91 ? 9.925 -2.606 -12.600 1.00 95.88 91 ILE A C 1
ATOM 704 O O . ILE A 1 91 ? 10.832 -3.432 -12.536 1.00 95.88 91 ILE A O 1
ATOM 708 N N . ALA A 1 92 ? 10.044 -1.482 -13.313 1.00 96.00 92 ALA A N 1
ATOM 709 C CA . ALA A 1 92 ? 11.260 -1.126 -14.039 1.00 96.00 92 ALA A CA 1
ATOM 710 C C . ALA A 1 92 ? 12.455 -0.941 -13.093 1.00 96.00 92 ALA A C 1
ATOM 712 O O . ALA A 1 92 ? 13.511 -1.510 -13.353 1.00 96.00 92 ALA A O 1
ATOM 713 N N . ALA A 1 93 ? 12.270 -0.235 -11.972 1.00 94.94 93 ALA A N 1
ATOM 714 C CA . ALA A 1 93 ? 13.298 -0.085 -10.944 1.00 94.94 93 ALA A CA 1
ATOM 715 C C . ALA A 1 93 ? 13.731 -1.439 -10.353 1.00 94.94 93 ALA A C 1
ATOM 717 O O . ALA A 1 93 ? 14.920 -1.691 -10.183 1.00 94.94 93 ALA A O 1
ATOM 718 N N . ALA A 1 94 ? 12.791 -2.352 -10.086 1.00 94.25 94 ALA A N 1
ATOM 719 C CA . ALA A 1 94 ? 13.121 -3.700 -9.615 1.00 94.25 94 ALA A CA 1
ATOM 720 C C . ALA A 1 94 ? 13.875 -4.537 -10.669 1.00 94.25 94 ALA A C 1
ATOM 722 O O . ALA A 1 94 ? 14.776 -5.316 -10.343 1.00 94.25 94 ALA A O 1
ATOM 723 N N . GLY A 1 95 ? 13.530 -4.358 -11.947 1.00 95.31 95 GLY A N 1
ATOM 724 C CA . GLY A 1 95 ? 14.244 -4.955 -13.073 1.00 95.31 95 GLY A CA 1
ATOM 725 C C . GLY A 1 95 ? 15.673 -4.429 -13.222 1.00 95.31 95 GLY A C 1
ATOM 726 O O . GLY A 1 95 ? 16.576 -5.222 -13.474 1.00 95.31 95 GLY A O 1
ATOM 727 N N . GLU A 1 96 ? 15.873 -3.125 -13.030 1.00 95.81 96 GLU A N 1
ATOM 728 C CA . GLU A 1 96 ? 17.171 -2.446 -13.117 1.00 95.81 96 GLU A CA 1
ATOM 729 C C . GLU A 1 96 ? 18.135 -2.881 -12.008 1.00 95.81 96 GLU A C 1
ATOM 731 O O . GLU A 1 96 ? 19.297 -3.172 -12.278 1.00 95.81 96 GLU A O 1
ATOM 736 N N . THR A 1 97 ? 17.647 -2.981 -10.772 1.00 94.50 97 THR A N 1
ATOM 737 C CA . THR A 1 97 ? 18.484 -3.314 -9.605 1.00 94.50 97 THR A CA 1
ATOM 738 C C . THR A 1 97 ? 18.634 -4.807 -9.375 1.00 94.50 97 THR A C 1
ATOM 740 O O . THR A 1 97 ? 19.574 -5.262 -8.729 1.00 94.50 97 THR A O 1
ATOM 743 N N . GLY A 1 98 ? 17.689 -5.595 -9.882 1.00 91.06 98 GLY A N 1
ATOM 744 C CA . GLY A 1 98 ? 17.650 -7.020 -9.627 1.00 91.06 98 GLY A CA 1
ATOM 745 C C . GLY A 1 98 ? 17.118 -7.396 -8.237 1.00 91.06 98 GLY A C 1
ATOM 746 O O . GLY A 1 98 ? 17.356 -8.523 -7.799 1.00 91.06 98 GLY A O 1
ATOM 747 N N . ILE A 1 99 ? 16.352 -6.531 -7.560 1.00 90.81 99 ILE A N 1
ATOM 748 C CA . ILE A 1 99 ? 15.599 -6.912 -6.349 1.00 90.81 99 ILE A CA 1
ATOM 749 C C . ILE A 1 99 ? 14.287 -7.600 -6.729 1.00 90.81 99 ILE A C 1
ATOM 751 O O . ILE A 1 99 ? 13.575 -7.140 -7.620 1.00 90.81 99 ILE A O 1
ATOM 755 N N . GLY A 1 100 ? 13.959 -8.766 -6.159 1.00 91.25 100 GLY A N 1
ATOM 756 C CA . GLY A 1 100 ? 12.653 -9.380 -6.461 1.00 91.25 100 GLY A CA 1
ATOM 757 C C . GLY A 1 100 ? 11.516 -8.571 -5.846 1.00 91.25 100 GLY A C 1
ATOM 758 O O . GLY A 1 100 ? 11.712 -7.870 -4.854 1.00 91.25 100 GLY A O 1
ATOM 759 N N . LEU A 1 101 ? 10.343 -8.662 -6.464 1.00 92.75 101 LEU A N 1
ATOM 760 C CA . LEU A 1 101 ? 9.259 -7.723 -6.230 1.00 92.75 101 LEU A CA 1
ATOM 761 C C . LEU A 1 101 ? 7.947 -8.453 -5.950 1.00 92.75 101 LEU A C 1
ATOM 763 O O . LEU A 1 101 ? 7.463 -9.220 -6.779 1.00 92.75 101 LEU A O 1
ATOM 767 N N . THR A 1 102 ? 7.331 -8.127 -4.820 1.00 95.38 102 THR A N 1
ATOM 768 C CA . THR A 1 102 ? 5.887 -8.274 -4.638 1.00 95.38 102 THR A CA 1
ATOM 769 C C . THR A 1 102 ? 5.289 -6.883 -4.770 1.00 95.38 102 THR A C 1
ATOM 771 O O . THR A 1 102 ? 5.513 -6.029 -3.915 1.00 95.38 102 THR A O 1
ATOM 774 N N . LEU A 1 103 ? 4.581 -6.622 -5.867 1.00 95.56 103 LEU A N 1
ATOM 775 C CA . LEU A 1 103 ? 3.920 -5.343 -6.091 1.00 95.56 103 LEU A CA 1
ATOM 776 C C . LEU A 1 103 ? 2.505 -5.396 -5.510 1.00 95.56 103 LEU A C 1
ATOM 778 O O . LEU A 1 103 ? 1.712 -6.278 -5.841 1.00 95.56 103 LEU A O 1
ATOM 782 N N . LEU A 1 104 ? 2.192 -4.402 -4.685 1.00 96.00 104 LEU A N 1
ATOM 783 C CA . LEU A 1 104 ? 0.907 -4.243 -4.014 1.00 96.00 104 LEU A CA 1
ATOM 784 C C . LEU A 1 104 ? 0.297 -2.895 -4.416 1.00 96.00 104 LEU A C 1
ATOM 786 O O . LEU A 1 104 ? 0.552 -1.890 -3.748 1.00 96.00 104 LEU A O 1
ATOM 790 N N . PRO A 1 105 ? -0.456 -2.813 -5.529 1.00 95.88 105 PRO A N 1
ATOM 791 C CA . PRO A 1 105 ? -1.205 -1.607 -5.840 1.00 95.88 105 PRO A CA 1
ATOM 792 C C . PRO A 1 105 ? -2.170 -1.286 -4.695 1.00 95.88 105 PRO A C 1
ATOM 794 O O . PRO A 1 105 ? -2.839 -2.176 -4.163 1.00 95.88 105 PRO A O 1
ATOM 797 N N . VAL A 1 106 ? -2.202 -0.013 -4.302 1.00 96.31 106 VAL A N 1
ATOM 798 C CA . VAL A 1 106 ? -2.931 0.441 -3.117 1.00 96.31 106 VAL A CA 1
ATOM 799 C C . VAL A 1 106 ? -4.319 0.935 -3.509 1.00 96.31 106 VAL A C 1
ATOM 801 O O . VAL A 1 106 ? -4.436 1.759 -4.414 1.00 96.31 106 VAL A O 1
ATOM 804 N N . PHE A 1 107 ? -5.352 0.458 -2.816 1.00 97.56 107 PHE A N 1
ATOM 805 C CA . PHE A 1 107 ? -6.695 1.024 -2.886 1.00 97.56 107 PHE A CA 1
ATOM 806 C C . PHE A 1 107 ? -6.866 2.098 -1.811 1.00 97.56 107 PHE A C 1
ATOM 808 O O . PHE A 1 107 ? -6.591 1.859 -0.631 1.00 97.56 107 PHE A O 1
ATOM 815 N N . TYR A 1 108 ? -7.337 3.272 -2.226 1.00 95.81 108 TYR A N 1
ATOM 816 C CA . TYR A 1 108 ? -7.565 4.429 -1.369 1.00 95.81 108 TYR A CA 1
ATOM 817 C C . TYR A 1 108 ? -8.744 5.223 -1.932 1.00 95.81 108 TYR A C 1
ATOM 819 O O . TYR A 1 108 ? -8.680 5.668 -3.071 1.00 95.81 108 TYR A O 1
ATOM 827 N N . ALA A 1 109 ? -9.797 5.430 -1.149 1.00 95.38 109 ALA A N 1
ATOM 828 C CA . ALA A 1 109 ? -10.988 6.167 -1.577 1.00 95.38 109 ALA A CA 1
ATOM 829 C C . ALA A 1 109 ? -11.322 7.353 -0.654 1.00 95.38 109 ALA A C 1
ATOM 831 O O . ALA A 1 109 ? -11.831 8.372 -1.122 1.00 95.38 109 ALA A O 1
ATOM 832 N N . TYR A 1 110 ? -10.981 7.262 0.637 1.00 97.44 110 TYR A N 1
ATOM 833 C CA . TYR A 1 110 ? -11.487 8.186 1.662 1.00 97.44 110 TYR A CA 1
ATOM 834 C C . TYR A 1 110 ? -10.414 8.818 2.543 1.00 97.44 110 TYR A C 1
ATOM 836 O O . TYR A 1 110 ? -9.321 8.286 2.720 1.00 97.44 110 TYR A O 1
ATOM 844 N N . GLY A 1 111 ? -10.756 9.963 3.134 1.00 93.75 111 GLY A N 1
ATOM 845 C CA . GLY A 1 111 ? -9.902 10.685 4.075 1.00 93.75 111 GLY A CA 1
ATOM 846 C C . GLY A 1 111 ? -9.978 10.181 5.522 1.00 93.75 111 GLY A C 1
ATOM 847 O O . GLY A 1 111 ? -9.097 10.518 6.318 1.00 93.75 111 GLY A O 1
ATOM 848 N N . GLY A 1 112 ? -10.992 9.380 5.866 1.00 95.56 112 GLY A N 1
ATOM 849 C CA . GLY A 1 112 ? -11.263 8.908 7.225 1.00 95.56 112 GLY A CA 1
ATOM 850 C C . GLY A 1 112 ? -12.419 7.901 7.312 1.00 95.56 112 GLY A C 1
ATOM 851 O O . GLY A 1 112 ? -13.146 7.676 6.340 1.00 95.56 112 GLY A O 1
ATOM 852 N N . PHE A 1 113 ? -12.596 7.315 8.503 1.00 96.94 113 PHE A N 1
ATOM 853 C CA . PHE A 1 113 ? -13.643 6.325 8.788 1.00 96.94 113 PHE A CA 1
ATOM 854 C C . PHE A 1 113 ? -15.044 6.820 8.412 1.00 96.94 113 PHE A C 1
ATOM 856 O O . PHE A 1 113 ? -15.353 8.006 8.530 1.00 96.94 113 PHE A O 1
ATOM 863 N N . GLY A 1 114 ? -15.906 5.886 8.002 1.00 94.62 114 GLY A N 1
ATOM 864 C CA . GLY A 1 114 ? -17.285 6.190 7.612 1.00 94.62 114 GLY A CA 1
ATOM 865 C C . GLY A 1 114 ? -17.423 6.855 6.240 1.00 94.62 114 GLY A C 1
ATOM 866 O O . GLY A 1 114 ? -18.459 7.452 5.970 1.00 94.62 114 GLY A O 1
ATOM 867 N N . GLY A 1 115 ? -16.403 6.767 5.378 1.00 95.31 115 GLY A N 1
ATOM 868 C CA . GLY A 1 115 ? -16.465 7.313 4.019 1.00 95.31 115 GLY A CA 1
ATOM 869 C C . GLY A 1 115 ? -16.262 8.828 3.956 1.00 95.31 115 GLY A C 1
ATOM 870 O O . GLY A 1 115 ? -16.849 9.501 3.111 1.00 95.31 115 GLY A O 1
ATOM 871 N N . GLN A 1 116 ? -15.461 9.393 4.866 1.00 96.88 116 GLN A N 1
ATOM 872 C CA . GLN A 1 116 ? -15.189 10.832 4.866 1.00 96.88 116 GLN A CA 1
ATOM 873 C C . GLN A 1 116 ? -14.486 11.261 3.577 1.00 96.88 116 GLN A C 1
ATOM 875 O O . GLN A 1 116 ? -13.573 10.585 3.093 1.00 96.88 116 GLN A O 1
ATOM 880 N N . SER A 1 117 ? -14.883 12.416 3.040 1.00 96.44 117 SER A N 1
ATOM 881 C CA . SER A 1 117 ? -14.312 12.934 1.799 1.00 96.44 117 SER A CA 1
ATOM 882 C C . SER A 1 117 ? -12.791 13.106 1.911 1.00 96.44 117 SER A C 1
ATOM 884 O O . SER A 1 117 ? -12.299 13.578 2.940 1.00 96.44 117 SER A O 1
ATOM 886 N N . PRO A 1 118 ? -12.031 12.736 0.868 1.00 93.00 118 PRO A N 1
ATOM 887 C CA . PRO A 1 118 ? -10.588 12.894 0.882 1.00 93.00 118 PRO A CA 1
ATOM 888 C C . PRO A 1 118 ? -10.177 14.370 0.834 1.00 93.00 118 PRO A C 1
ATOM 890 O O . PRO A 1 118 ? -10.815 15.207 0.194 1.00 93.00 118 PRO A O 1
ATOM 893 N N . ALA A 1 119 ? -9.059 14.681 1.480 1.00 90.94 119 ALA A N 1
ATOM 894 C CA . ALA A 1 119 ? -8.405 15.974 1.394 1.00 90.94 119 ALA A CA 1
ATOM 895 C C . ALA A 1 119 ? -7.780 16.192 -0.002 1.00 90.94 119 ALA A C 1
ATOM 897 O O . ALA A 1 119 ? -7.342 15.233 -0.648 1.00 90.94 119 ALA A O 1
ATOM 898 N N . PRO A 1 120 ? -7.610 17.449 -0.459 1.00 89.06 120 PRO A N 1
ATOM 899 C CA . PRO A 1 120 ? -6.961 17.748 -1.742 1.00 89.06 120 PRO A CA 1
ATOM 900 C C . PRO A 1 120 ? -5.536 17.183 -1.887 1.00 89.06 120 PRO A C 1
ATOM 902 O O . PRO A 1 120 ? -5.063 16.939 -3.005 1.00 89.06 120 PRO A O 1
ATOM 905 N N . SER A 1 121 ? -4.838 16.967 -0.768 1.00 83.69 121 SER A N 1
ATOM 906 C CA . SER A 1 121 ? -3.508 16.351 -0.720 1.00 83.69 121 SER A CA 1
ATOM 907 C C . SER A 1 121 ? -3.518 14.861 -1.088 1.00 83.69 121 SER A C 1
ATOM 909 O O . SER A 1 121 ? -2.524 14.360 -1.608 1.00 83.69 121 SER A O 1
ATOM 911 N N . GLN A 1 122 ? -4.654 14.173 -0.934 1.00 84.50 122 GLN A N 1
ATOM 912 C CA . GLN A 1 122 ? -4.813 12.742 -1.223 1.00 84.50 122 GLN A CA 1
ATOM 913 C C . GLN A 1 122 ? -5.168 12.444 -2.688 1.00 84.50 122 GLN A C 1
ATOM 915 O O . GLN A 1 122 ? -5.210 11.283 -3.088 1.00 84.50 122 GLN A O 1
ATOM 920 N N . ARG A 1 123 ? -5.389 13.471 -3.522 1.00 85.88 123 ARG A N 1
ATOM 921 C CA . ARG A 1 123 ? -5.942 13.346 -4.887 1.00 85.88 123 ARG A CA 1
ATOM 922 C C . ARG A 1 123 ? -5.232 12.352 -5.816 1.00 85.88 123 ARG A C 1
ATOM 924 O O . ARG A 1 123 ? -5.862 11.839 -6.729 1.00 85.88 123 ARG A O 1
ATOM 931 N N . ARG A 1 124 ? -3.929 12.094 -5.627 1.00 84.81 124 ARG A N 1
ATOM 932 C CA . ARG A 1 124 ? -3.165 11.137 -6.456 1.00 84.81 124 ARG A CA 1
ATOM 933 C C . ARG A 1 124 ? -3.425 9.674 -6.094 1.00 84.81 124 ARG A C 1
ATOM 935 O O . ARG A 1 124 ? -3.026 8.805 -6.864 1.00 84.81 124 ARG A O 1
ATOM 942 N N . PHE A 1 125 ? -4.024 9.413 -4.937 1.00 87.12 125 PHE A N 1
ATOM 943 C CA . PHE A 1 125 ? -4.256 8.064 -4.424 1.00 87.12 125 PHE A CA 1
ATOM 944 C C . PHE A 1 125 ? -5.684 7.585 -4.676 1.00 87.12 125 PHE A C 1
ATOM 946 O O . PHE A 1 125 ? -5.912 6.382 -4.683 1.00 87.12 125 PHE A O 1
ATOM 953 N N . ILE A 1 126 ? -6.621 8.516 -4.888 1.00 90.88 126 ILE A N 1
ATOM 954 C CA . ILE A 1 126 ? -8.050 8.214 -4.962 1.00 90.88 126 ILE A CA 1
ATOM 955 C C . ILE A 1 126 ? -8.363 7.303 -6.153 1.00 90.88 126 ILE A C 1
ATOM 957 O O . ILE A 1 126 ? -8.011 7.616 -7.291 1.00 90.88 126 ILE A O 1
ATOM 961 N N . SER A 1 127 ? -9.047 6.196 -5.876 1.00 90.88 127 SER A N 1
ATOM 962 C CA . SER A 1 127 ? -9.552 5.235 -6.853 1.00 90.88 127 SER A CA 1
ATOM 963 C C . SER A 1 127 ? -10.918 4.727 -6.411 1.00 90.88 127 SER A C 1
ATOM 965 O O . SER A 1 127 ? -11.166 4.554 -5.221 1.00 90.88 127 SER A O 1
ATOM 967 N N . ASP A 1 128 ? -11.775 4.430 -7.380 1.00 94.31 128 ASP A N 1
ATOM 968 C CA . ASP A 1 128 ? -12.940 3.568 -7.186 1.00 94.31 128 ASP A CA 1
ATOM 969 C C . ASP A 1 128 ? -12.579 2.091 -7.488 1.00 94.31 128 ASP A C 1
ATOM 971 O O . ASP A 1 128 ? -11.476 1.819 -7.995 1.00 94.31 128 ASP A O 1
ATOM 975 N N . PRO A 1 129 ? -13.452 1.119 -7.144 1.00 96.06 129 PRO A N 1
ATOM 976 C CA . PRO A 1 129 ? -13.192 -0.306 -7.365 1.00 96.06 129 PRO A CA 1
ATOM 977 C C . PRO A 1 129 ? -12.969 -0.706 -8.830 1.00 96.06 129 PRO A C 1
ATOM 979 O O . PRO A 1 129 ? -12.118 -1.557 -9.095 1.00 96.06 129 PRO A O 1
ATOM 982 N N . ASP A 1 130 ? -13.662 -0.081 -9.784 1.00 95.31 130 ASP A N 1
ATOM 983 C CA . ASP A 1 130 ? -13.544 -0.411 -11.210 1.00 95.31 130 ASP A CA 1
ATOM 984 C C . ASP A 1 130 ? -12.201 0.078 -11.768 1.00 95.31 130 ASP A C 1
ATOM 986 O O . ASP A 1 130 ? -11.456 -0.664 -12.420 1.00 95.31 130 ASP A O 1
ATOM 990 N N . ALA A 1 131 ? -11.838 1.324 -11.456 1.00 91.88 131 ALA A N 1
ATOM 991 C CA . ALA A 1 131 ? -10.537 1.899 -11.769 1.00 91.88 131 ALA A CA 1
ATOM 992 C C . ALA A 1 131 ? -9.399 1.088 -11.130 1.00 91.88 131 ALA A C 1
ATOM 994 O O . ALA A 1 131 ? -8.365 0.853 -11.769 1.00 91.88 131 ALA A O 1
ATOM 995 N N . PHE A 1 132 ? -9.603 0.596 -9.906 1.00 95.50 132 PHE A N 1
ATOM 996 C CA . PHE A 1 132 ? -8.638 -0.259 -9.227 1.00 95.50 132 PHE A CA 1
ATOM 997 C C . PHE A 1 132 ? -8.509 -1.630 -9.902 1.00 95.50 132 PHE A C 1
ATOM 999 O O . PHE A 1 132 ? -7.391 -2.090 -10.131 1.00 95.50 132 PHE A O 1
ATOM 1006 N N . GLY A 1 133 ? -9.613 -2.249 -10.328 1.00 96.12 133 GLY A N 1
ATOM 1007 C CA . GLY A 1 133 ? -9.589 -3.470 -11.140 1.00 96.12 133 GLY A CA 1
ATOM 1008 C C . GLY A 1 133 ? -8.760 -3.301 -12.417 1.00 96.12 133 GLY A C 1
ATOM 1009 O O . GLY A 1 133 ? -7.860 -4.100 -12.697 1.00 96.12 133 GLY A O 1
ATOM 1010 N N . HIS A 1 134 ? -8.963 -2.200 -13.147 1.00 95.25 134 HIS A N 1
ATOM 1011 C CA . HIS A 1 134 ? -8.148 -1.871 -14.321 1.00 95.25 134 HIS A CA 1
ATOM 1012 C C . HIS A 1 134 ? -6.661 -1.665 -13.986 1.00 95.25 134 HIS A C 1
ATOM 1014 O O . HIS A 1 134 ? -5.791 -2.072 -14.769 1.00 95.25 134 HIS A O 1
ATOM 1020 N N . LEU A 1 135 ? -6.350 -1.058 -12.834 1.00 93.12 135 LEU A N 1
ATOM 1021 C CA . LEU A 1 135 ? -4.981 -0.890 -12.342 1.00 93.12 135 LEU A CA 1
ATOM 1022 C C . LEU A 1 135 ? -4.312 -2.240 -12.056 1.00 93.12 135 LEU A C 1
ATOM 1024 O O . LEU A 1 135 ? -3.160 -2.433 -12.460 1.00 93.12 135 LEU A O 1
ATOM 1028 N N . ILE A 1 136 ? -5.008 -3.170 -11.398 1.00 96.38 136 ILE A N 1
ATOM 1029 C CA . ILE A 1 136 ? -4.495 -4.516 -11.107 1.00 96.38 136 ILE A CA 1
ATOM 1030 C C . ILE A 1 136 ? -4.188 -5.260 -12.407 1.00 96.38 136 ILE A C 1
ATOM 1032 O O . ILE A 1 136 ? -3.067 -5.740 -12.593 1.00 96.38 136 ILE A O 1
ATOM 1036 N N . GLU A 1 137 ? -5.124 -5.274 -13.354 1.00 96.69 137 GLU A N 1
ATOM 1037 C CA . GLU A 1 137 ? -4.934 -5.942 -14.645 1.00 96.69 137 GLU A CA 1
ATOM 1038 C C . GLU A 1 137 ? -3.770 -5.350 -15.451 1.00 96.69 137 GLU A C 1
ATOM 1040 O O . GLU A 1 137 ? -2.950 -6.066 -16.036 1.00 96.69 137 GLU A O 1
ATOM 1045 N N . ALA A 1 138 ? -3.638 -4.024 -15.462 1.00 94.94 138 ALA A N 1
ATOM 1046 C CA . ALA A 1 138 ? -2.507 -3.363 -16.104 1.00 94.94 138 ALA A CA 1
ATOM 1047 C C . ALA A 1 138 ? -1.172 -3.643 -15.391 1.00 94.94 138 ALA A C 1
ATOM 1049 O O . ALA A 1 138 ? -0.143 -3.784 -16.059 1.00 94.94 138 ALA A O 1
ATOM 1050 N N . SER A 1 139 ? -1.184 -3.775 -14.063 1.00 94.62 139 SER A N 1
ATOM 1051 C CA . SER A 1 139 ? -0.004 -4.127 -13.265 1.00 94.62 139 SER A CA 1
ATOM 1052 C C . SER A 1 139 ? 0.451 -5.561 -13.543 1.00 94.62 139 SER A C 1
ATOM 1054 O O . SER A 1 139 ? 1.639 -5.774 -13.778 1.00 94.62 139 SER A O 1
ATOM 1056 N N . ARG A 1 140 ? -0.480 -6.521 -13.647 1.00 95.25 140 ARG A N 1
ATOM 1057 C CA . ARG A 1 140 ? -0.197 -7.910 -14.062 1.00 95.25 140 ARG A CA 1
ATOM 1058 C C . ARG A 1 140 ? 0.478 -7.974 -15.431 1.00 95.25 140 ARG A C 1
ATOM 1060 O O . ARG A 1 140 ? 1.486 -8.654 -15.590 1.00 95.25 140 ARG A O 1
ATOM 1067 N N . ARG A 1 141 ? -0.010 -7.203 -16.410 1.00 96.00 141 ARG A N 1
ATOM 1068 C CA . ARG A 1 141 ? 0.627 -7.127 -17.739 1.00 96.00 141 ARG A CA 1
ATOM 1069 C C . ARG A 1 141 ? 2.046 -6.562 -17.677 1.00 96.00 141 ARG A C 1
ATOM 1071 O O . ARG A 1 141 ? 2.934 -7.071 -18.353 1.00 96.00 141 ARG A O 1
ATOM 1078 N N . LYS A 1 142 ? 2.279 -5.524 -16.868 1.00 93.50 142 LYS A N 1
ATOM 1079 C CA . LYS A 1 142 ? 3.616 -4.929 -16.686 1.00 93.50 142 LYS A CA 1
ATOM 1080 C C . LYS A 1 142 ? 4.573 -5.867 -15.949 1.00 93.50 142 LYS A C 1
ATOM 1082 O O . LYS A 1 142 ? 5.759 -5.871 -16.265 1.00 93.50 142 LYS A O 1
ATOM 1087 N N . ALA A 1 143 ? 4.065 -6.688 -15.032 1.00 93.62 143 ALA A N 1
ATOM 1088 C CA . ALA A 1 143 ? 4.847 -7.659 -14.268 1.00 93.62 143 ALA A CA 1
ATOM 1089 C C . ALA A 1 143 ? 5.565 -8.687 -15.158 1.00 93.62 143 ALA A C 1
ATOM 1091 O O . ALA A 1 143 ? 6.622 -9.185 -14.785 1.00 93.62 143 ALA A O 1
ATOM 1092 N N . LEU A 1 144 ? 5.061 -8.940 -16.374 1.00 93.12 144 LEU A N 1
ATOM 1093 C CA . LEU A 1 144 ? 5.714 -9.810 -17.361 1.00 93.12 144 LEU A CA 1
ATOM 1094 C C . LEU A 1 144 ? 7.122 -9.332 -17.759 1.00 93.12 144 LEU A C 1
ATOM 1096 O O . LEU A 1 144 ? 7.949 -10.144 -18.163 1.00 93.12 144 LEU A O 1
ATOM 1100 N N . ALA A 1 145 ? 7.417 -8.033 -17.624 1.00 92.25 145 ALA A N 1
ATOM 1101 C CA . ALA A 1 145 ? 8.754 -7.487 -17.863 1.00 92.25 145 ALA A CA 1
ATOM 1102 C C . ALA A 1 145 ? 9.762 -7.846 -16.753 1.00 92.25 145 ALA A C 1
ATOM 1104 O O . ALA A 1 145 ? 10.964 -7.666 -16.937 1.00 92.25 145 ALA A O 1
ATOM 1105 N N . HIS A 1 146 ? 9.285 -8.358 -15.615 1.00 90.94 146 HIS A N 1
ATOM 1106 C CA . HIS A 1 146 ? 10.101 -8.762 -14.481 1.00 90.94 146 HIS A CA 1
ATOM 1107 C C . HIS A 1 146 ? 9.651 -10.135 -13.940 1.00 90.94 146 HIS A C 1
ATOM 1109 O O . HIS A 1 146 ? 8.867 -10.202 -12.986 1.00 90.94 146 HIS A O 1
ATOM 1115 N N . PRO A 1 147 ? 10.111 -11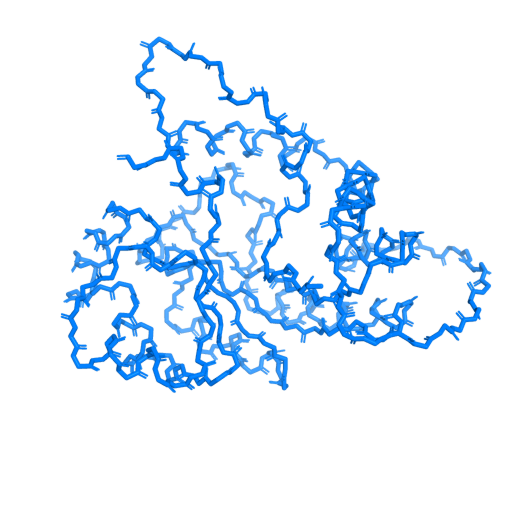.247 -14.553 1.00 89.81 147 PRO A N 1
ATOM 1116 C CA . PRO A 1 147 ? 9.706 -12.595 -14.162 1.00 89.81 147 PRO A CA 1
ATOM 1117 C C . PRO A 1 147 ? 9.928 -12.871 -12.672 1.00 89.81 147 PRO A C 1
ATOM 1119 O O . PRO A 1 147 ? 10.974 -12.540 -12.117 1.00 89.81 147 PRO A O 1
ATOM 1122 N N . GLY A 1 148 ? 8.937 -13.492 -12.032 1.00 88.56 148 GLY A N 1
ATOM 1123 C CA . GLY A 1 148 ? 8.926 -13.717 -10.583 1.00 88.56 148 GLY A CA 1
ATOM 1124 C C . GLY A 1 148 ? 8.292 -12.582 -9.772 1.00 88.56 148 GLY A C 1
ATOM 1125 O O . GLY A 1 148 ? 8.197 -12.712 -8.556 1.00 88.56 148 GLY A O 1
ATOM 1126 N N . THR A 1 149 ? 7.827 -11.503 -10.417 1.00 92.44 149 THR A N 1
ATOM 1127 C CA . THR A 1 149 ? 6.989 -10.500 -9.744 1.00 92.44 149 THR A CA 1
ATOM 1128 C C . THR A 1 149 ? 5.688 -11.135 -9.264 1.00 92.44 149 THR A C 1
ATOM 1130 O O . THR A 1 149 ? 4.934 -11.684 -10.069 1.00 92.44 149 THR A O 1
ATOM 1133 N N . VAL A 1 150 ? 5.396 -11.004 -7.973 1.00 94.75 150 VAL A N 1
ATOM 1134 C CA . VAL A 1 150 ? 4.094 -11.359 -7.395 1.00 94.75 150 VAL A CA 1
ATOM 1135 C C . VAL A 1 150 ? 3.215 -10.113 -7.369 1.00 94.75 150 VAL A C 1
ATOM 1137 O O . VAL A 1 150 ? 3.683 -9.032 -7.017 1.00 94.75 150 VAL A O 1
ATOM 1140 N N . ILE A 1 151 ? 1.943 -10.250 -7.743 1.00 95.38 151 ILE A N 1
ATOM 1141 C CA . ILE A 1 151 ? 0.946 -9.180 -7.631 1.00 95.38 151 ILE A CA 1
ATOM 1142 C C . ILE A 1 151 ? -0.020 -9.540 -6.511 1.00 95.38 151 ILE A C 1
ATOM 1144 O O . ILE A 1 151 ? -0.621 -10.609 -6.550 1.00 95.38 151 ILE A O 1
ATOM 1148 N N . GLY A 1 152 ? -0.166 -8.642 -5.543 1.00 95.56 152 GLY A N 1
ATOM 1149 C CA . GLY A 1 152 ? -1.224 -8.687 -4.536 1.00 95.56 152 GLY A CA 1
ATOM 1150 C C . GLY A 1 152 ? -2.060 -7.410 -4.565 1.00 95.56 152 GLY A C 1
ATOM 1151 O O . GLY A 1 152 ? -2.016 -6.657 -5.539 1.00 95.56 152 GLY A O 1
ATOM 1152 N N . VAL A 1 153 ? -2.793 -7.142 -3.489 1.00 96.50 153 VAL A N 1
ATOM 1153 C CA . VAL A 1 153 ? -3.555 -5.894 -3.306 1.00 96.50 153 VAL A CA 1
ATOM 1154 C C . VAL A 1 153 ? -3.271 -5.295 -1.938 1.00 96.50 153 VAL A C 1
ATOM 1156 O O . VAL A 1 153 ? -2.984 -6.014 -0.981 1.00 96.50 153 VAL A O 1
ATOM 1159 N N . ALA A 1 154 ? -3.373 -3.974 -1.836 1.00 95.50 154 ALA A N 1
ATOM 1160 C CA . ALA A 1 154 ? -3.257 -3.290 -0.560 1.00 95.50 154 ALA A CA 1
ATOM 1161 C C . ALA A 1 154 ? -4.418 -2.312 -0.327 1.00 95.50 154 ALA A C 1
ATOM 1163 O O . ALA A 1 154 ? -4.316 -1.157 -0.739 1.00 95.50 154 ALA A O 1
ATOM 1164 N N . PRO A 1 155 ? -5.529 -2.703 0.325 1.00 96.50 155 PRO A N 1
ATOM 1165 C CA . PRO A 1 155 ? -6.380 -1.703 0.971 1.00 96.50 155 PRO A CA 1
ATOM 1166 C C . PRO A 1 155 ? -5.514 -0.873 1.926 1.00 96.50 155 PRO A C 1
ATOM 1168 O O . PRO A 1 155 ? -4.885 -1.439 2.812 1.00 96.50 155 PRO A O 1
ATOM 1171 N N . HIS A 1 156 ? -5.443 0.449 1.739 1.00 95.88 156 HIS A N 1
ATOM 1172 C CA . HIS A 1 156 ? -4.490 1.280 2.483 1.00 95.88 156 HIS A CA 1
ATOM 1173 C C . HIS A 1 156 ? -4.660 1.134 4.004 1.00 95.88 156 HIS A C 1
ATOM 1175 O O . HIS A 1 156 ? -3.745 0.719 4.703 1.00 95.88 156 HIS A O 1
ATOM 1181 N N . SER A 1 157 ? -5.844 1.462 4.519 1.00 96.44 157 SER A N 1
ATOM 1182 C CA . SER A 1 157 ? -6.232 1.276 5.921 1.00 96.44 157 SER A CA 1
ATOM 1183 C C . SER A 1 157 ? -7.751 1.345 6.041 1.00 96.44 157 SER A C 1
ATOM 1185 O O . SER A 1 157 ? -8.414 1.833 5.124 1.00 96.44 157 SER A O 1
ATOM 1187 N N . LEU A 1 158 ? -8.317 0.949 7.186 1.00 96.94 158 LEU A N 1
ATOM 1188 C CA . LEU A 1 158 ? -9.765 1.070 7.438 1.00 96.94 158 LEU A CA 1
ATOM 1189 C C . LEU A 1 158 ? -10.287 2.519 7.379 1.00 96.94 158 LEU A C 1
ATOM 1191 O O . LEU A 1 158 ? -11.481 2.748 7.224 1.00 96.94 158 LEU A O 1
ATOM 1195 N N . ARG A 1 159 ? -9.392 3.511 7.465 1.00 97.25 159 ARG A N 1
ATOM 1196 C CA . ARG A 1 159 ? -9.723 4.932 7.279 1.00 97.25 159 ARG A CA 1
ATOM 1197 C C . ARG A 1 159 ? -9.965 5.304 5.818 1.00 97.25 159 ARG A C 1
ATOM 1199 O O . ARG A 1 159 ? -10.594 6.318 5.558 1.00 97.25 159 ARG A O 1
ATOM 1206 N N . ALA A 1 160 ? -9.414 4.544 4.879 1.00 95.94 160 ALA A N 1
ATOM 1207 C CA . ALA A 1 160 ? -9.359 4.914 3.469 1.00 95.94 160 ALA A CA 1
ATOM 1208 C C . ALA A 1 160 ? -10.273 4.062 2.577 1.00 95.94 160 ALA A C 1
ATOM 1210 O O . ALA A 1 160 ? -10.247 4.239 1.361 1.00 95.94 160 ALA A O 1
ATOM 1211 N N . ILE A 1 161 ? -11.058 3.149 3.153 1.00 97.25 161 ILE A N 1
ATOM 1212 C CA . ILE A 1 161 ? -11.914 2.200 2.432 1.00 97.25 161 ILE A CA 1
ATOM 1213 C C . ILE A 1 161 ? -13.193 1.920 3.226 1.00 97.25 161 ILE A C 1
ATOM 1215 O O . ILE A 1 161 ? -13.171 1.902 4.456 1.00 97.25 161 ILE A O 1
ATOM 1219 N N . THR A 1 162 ? -14.309 1.686 2.537 1.00 97.00 162 THR A N 1
ATOM 1220 C CA . THR A 1 162 ? -15.546 1.194 3.175 1.00 97.00 162 THR A CA 1
ATOM 1221 C C . THR A 1 162 ? -15.585 -0.338 3.239 1.00 97.00 162 THR A C 1
ATOM 1223 O O . THR A 1 162 ? -14.907 -1.005 2.457 1.00 97.00 162 THR A O 1
ATOM 1226 N N . PRO A 1 163 ? -16.410 -0.948 4.113 1.00 96.06 163 PRO A N 1
ATOM 1227 C CA . PRO A 1 163 ? -16.568 -2.406 4.143 1.00 96.06 163 PRO A CA 1
ATOM 1228 C C . PRO A 1 163 ? -17.019 -3.001 2.798 1.00 96.06 163 PRO A C 1
ATOM 1230 O O . PRO A 1 163 ? -16.554 -4.066 2.399 1.00 96.06 163 PRO A O 1
ATOM 1233 N N . GLN A 1 164 ? -17.897 -2.295 2.079 1.00 96.56 164 GLN A N 1
ATOM 1234 C CA . GLN A 1 164 ? -18.416 -2.710 0.776 1.00 96.56 164 GLN A CA 1
ATOM 1235 C C . GLN A 1 164 ? -17.316 -2.715 -0.290 1.00 96.56 164 GLN A C 1
ATOM 1237 O O . GLN A 1 164 ? -17.182 -3.685 -1.033 1.00 96.56 164 GLN A O 1
ATOM 1242 N N . GLU A 1 165 ? -16.500 -1.664 -0.348 1.00 97.69 165 GLU A N 1
ATOM 1243 C CA . GLU A 1 165 ? -15.362 -1.608 -1.270 1.00 97.69 165 GLU A CA 1
ATOM 1244 C C . GLU A 1 165 ? -14.283 -2.619 -0.903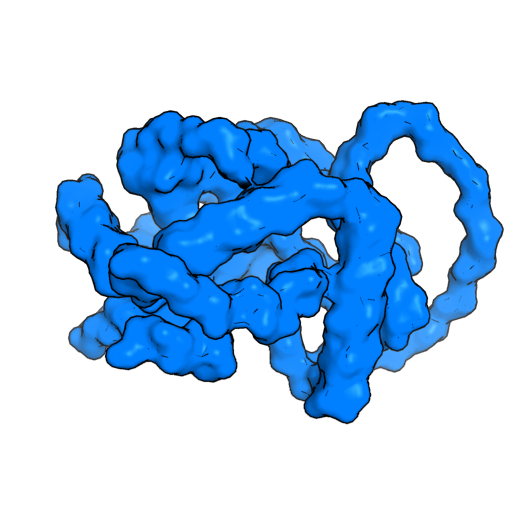 1.00 97.69 165 GLU A C 1
ATOM 1246 O O . GLU A 1 165 ? -13.714 -3.232 -1.800 1.00 97.69 165 GLU A O 1
ATOM 1251 N N . LEU A 1 166 ? -14.027 -2.840 0.393 1.00 97.00 166 LEU A N 1
ATOM 1252 C CA . LEU A 1 166 ? -13.098 -3.873 0.841 1.00 97.00 166 LEU A CA 1
ATOM 1253 C C . LEU A 1 166 ? -13.527 -5.234 0.287 1.00 97.00 166 LEU A C 1
ATOM 1255 O O . LEU A 1 166 ? -12.739 -5.893 -0.388 1.00 97.00 166 LEU A O 1
ATOM 1259 N N . ALA A 1 167 ? -14.792 -5.613 0.478 1.00 96.25 167 ALA A N 1
ATOM 1260 C CA . ALA A 1 167 ? -15.334 -6.844 -0.088 1.00 96.25 167 ALA A CA 1
ATOM 1261 C C . ALA A 1 167 ? -15.225 -6.890 -1.625 1.00 96.25 167 ALA A C 1
ATOM 1263 O O . ALA A 1 167 ? -14.934 -7.948 -2.181 1.00 96.25 167 ALA A O 1
ATOM 1264 N N . ALA A 1 168 ? -15.409 -5.757 -2.310 1.00 97.31 168 ALA A N 1
ATOM 1265 C CA . ALA A 1 168 ? -15.321 -5.675 -3.767 1.00 97.31 168 ALA A CA 1
ATOM 1266 C C . ALA A 1 168 ? -13.892 -5.866 -4.305 1.00 97.31 168 ALA A C 1
ATOM 1268 O O . ALA A 1 168 ? -13.713 -6.493 -5.350 1.00 97.31 168 ALA A O 1
ATOM 1269 N N . ILE A 1 169 ? -12.868 -5.354 -3.612 1.00 96.88 169 ILE A N 1
ATOM 1270 C CA . ILE A 1 169 ? -11.482 -5.414 -4.103 1.00 96.88 169 ILE A CA 1
ATOM 1271 C C . ILE A 1 169 ? -10.727 -6.673 -3.673 1.00 96.88 169 ILE A C 1
ATOM 1273 O O . ILE A 1 169 ? -9.752 -7.036 -4.328 1.00 96.88 169 ILE A O 1
ATOM 1277 N N . LEU A 1 170 ? -11.135 -7.348 -2.593 1.00 96.06 170 LEU A N 1
ATOM 1278 C CA . LEU A 1 170 ? -10.434 -8.538 -2.094 1.00 96.06 170 LEU A CA 1
ATOM 1279 C C . LEU A 1 170 ? -10.298 -9.659 -3.144 1.00 96.06 170 LEU A C 1
ATOM 1281 O O . LEU A 1 170 ? -9.198 -10.202 -3.273 1.00 96.06 170 LEU A O 1
ATOM 1285 N N . PRO A 1 171 ? -11.326 -9.978 -3.961 1.00 96.44 171 PRO A N 1
ATOM 1286 C CA . PRO A 1 171 ? -11.190 -10.954 -5.043 1.00 96.44 171 PRO A CA 1
ATOM 1287 C C . PRO A 1 171 ? -10.125 -10.583 -6.084 1.00 96.44 171 PRO A C 1
ATOM 1289 O O . PRO A 1 171 ? -9.543 -11.470 -6.709 1.00 96.44 171 PRO A O 1
ATOM 1292 N N . LEU A 1 172 ? -9.817 -9.290 -6.254 1.00 96.50 172 LEU A N 1
ATOM 1293 C CA . LEU A 1 172 ? -8.804 -8.830 -7.207 1.00 96.50 172 LEU A CA 1
ATOM 1294 C C . LEU A 1 172 ? -7.390 -9.270 -6.816 1.00 96.50 172 LEU A C 1
ATOM 1296 O O . LEU A 1 172 ? -6.520 -9.288 -7.685 1.00 96.50 172 LEU A O 1
ATOM 1300 N N . ALA A 1 173 ? -7.155 -9.675 -5.562 1.00 93.75 173 ALA A N 1
ATOM 1301 C CA . ALA A 1 173 ? -5.891 -10.268 -5.129 1.00 93.75 173 ALA A CA 1
ATOM 1302 C C . ALA A 1 173 ? -5.565 -11.574 -5.871 1.00 93.75 173 ALA A C 1
ATOM 1304 O O . ALA A 1 173 ? -4.391 -11.879 -6.085 1.00 93.75 173 ALA A O 1
ATOM 1305 N N . GLY A 1 174 ? -6.581 -12.336 -6.301 1.00 93.69 174 GLY A N 1
ATOM 1306 C CA . GLY A 1 174 ? -6.392 -13.726 -6.719 1.00 93.69 174 GLY A CA 1
ATOM 1307 C C . GLY A 1 174 ? -5.704 -14.524 -5.607 1.00 93.69 174 GLY A C 1
ATOM 1308 O O . GLY A 1 174 ? -6.057 -14.386 -4.437 1.00 93.69 174 GLY A O 1
ATOM 1309 N N . ASP A 1 175 ? -4.666 -15.283 -5.954 1.00 91.56 175 ASP A N 1
ATOM 1310 C CA . ASP A 1 175 ? -3.824 -16.004 -4.983 1.00 91.56 175 ASP A CA 1
ATOM 1311 C C . ASP A 1 175 ? -2.730 -15.122 -4.347 1.00 91.56 175 ASP A C 1
ATOM 1313 O O . ASP A 1 175 ? -1.913 -15.596 -3.557 1.00 91.56 175 ASP A O 1
ATOM 1317 N N . GLY A 1 176 ? -2.680 -13.837 -4.710 1.00 92.75 176 GLY A N 1
ATOM 1318 C CA . GLY A 1 176 ? -1.704 -12.880 -4.206 1.00 92.75 176 GLY A CA 1
ATOM 1319 C C . GLY A 1 176 ? -1.944 -12.467 -2.747 1.00 92.75 176 GLY A C 1
ATOM 1320 O O . GLY A 1 176 ? -3.041 -12.645 -2.212 1.00 92.75 176 GLY A O 1
ATOM 1321 N N . PRO A 1 177 ? -0.924 -11.882 -2.095 1.00 93.25 177 PRO A N 1
ATOM 1322 C CA . PRO A 1 177 ? -1.035 -11.407 -0.721 1.00 93.25 177 PRO A CA 1
ATOM 1323 C C . PRO A 1 177 ? -1.902 -10.146 -0.609 1.00 93.25 177 PRO A C 1
ATOM 1325 O O . PRO A 1 177 ? -2.032 -9.363 -1.556 1.00 93.25 177 PRO A O 1
ATOM 1328 N N . ILE A 1 178 ? -2.457 -9.931 0.582 1.00 94.69 178 ILE A N 1
ATOM 1329 C CA . ILE A 1 178 ? -3.282 -8.770 0.929 1.00 94.69 178 ILE A CA 1
ATOM 1330 C C . ILE A 1 178 ? -2.596 -8.021 2.067 1.00 94.69 178 ILE A C 1
ATOM 1332 O O . ILE A 1 178 ? -2.351 -8.590 3.126 1.00 94.69 178 ILE A O 1
ATOM 1336 N N . HIS A 1 179 ? -2.253 -6.752 1.866 1.00 93.44 179 HIS A N 1
ATOM 1337 C CA . HIS A 1 179 ? -1.581 -5.948 2.894 1.00 93.44 179 HIS A CA 1
ATOM 1338 C C . HIS A 1 179 ? -2.450 -4.770 3.321 1.00 93.44 179 HIS A C 1
ATOM 1340 O O . HIS A 1 179 ? -3.080 -4.136 2.483 1.00 93.44 179 HIS A O 1
ATOM 1346 N N . ILE A 1 180 ? -2.459 -4.447 4.612 1.00 94.88 180 ILE A N 1
ATOM 1347 C CA . ILE A 1 180 ? -3.211 -3.301 5.138 1.00 94.88 180 ILE A CA 1
ATOM 1348 C C . ILE A 1 180 ? -2.479 -2.661 6.313 1.00 94.88 180 ILE A C 1
ATOM 1350 O O . ILE A 1 180 ? -1.984 -3.373 7.186 1.00 94.88 180 ILE A O 1
ATOM 1354 N N . HIS A 1 181 ? -2.419 -1.328 6.361 1.00 92.25 181 HIS A N 1
ATOM 1355 C CA . HIS A 1 181 ? -2.006 -0.616 7.570 1.00 92.25 181 HIS A CA 1
ATOM 1356 C C . HIS A 1 181 ? -3.123 -0.694 8.606 1.00 92.25 181 HIS A C 1
ATOM 1358 O O . HIS A 1 181 ? -4.265 -0.315 8.327 1.00 92.25 181 HIS A O 1
ATOM 1364 N N . ALA A 1 182 ? -2.797 -1.186 9.800 1.00 93.06 182 ALA A N 1
ATOM 1365 C CA . ALA A 1 182 ? -3.769 -1.339 10.874 1.00 93.06 182 ALA A CA 1
ATOM 1366 C C . ALA A 1 182 ? -3.140 -1.069 12.244 1.00 93.06 182 ALA A C 1
ATOM 1368 O O . ALA A 1 182 ? -2.071 -1.587 12.562 1.00 93.06 182 ALA A O 1
ATOM 1369 N N . ALA A 1 183 ? -3.849 -0.308 13.081 1.00 92.38 183 ALA A N 1
ATOM 1370 C CA . ALA A 1 183 ? -3.497 -0.034 14.476 1.00 92.38 183 ALA A CA 1
ATOM 1371 C C . ALA A 1 183 ? -2.086 0.564 14.670 1.00 92.38 183 ALA A C 1
ATOM 1373 O O . A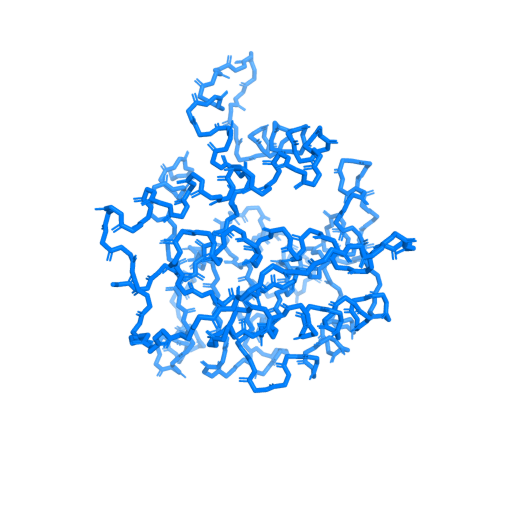LA A 1 183 ? -1.434 0.327 15.690 1.00 92.38 183 ALA A O 1
ATOM 1374 N N . GLU A 1 184 ? -1.618 1.360 13.707 1.00 87.31 184 GLU A N 1
ATOM 1375 C CA . GLU A 1 184 ? -0.329 2.057 13.784 1.00 87.31 184 GLU A CA 1
ATOM 1376 C C . GLU A 1 184 ? -0.350 3.162 14.849 1.00 87.31 184 GLU A C 1
ATOM 1378 O O . GLU A 1 184 ? 0.579 3.264 15.639 1.00 87.31 184 GLU A O 1
ATOM 1383 N N . GLN A 1 185 ? -1.434 3.942 14.918 1.00 89.12 185 GLN A N 1
ATOM 1384 C CA . GLN A 1 185 ? -1.562 5.137 15.761 1.00 89.12 185 GLN A CA 1
ATOM 1385 C C . GLN A 1 185 ? -2.725 4.989 16.758 1.00 89.12 185 GLN A C 1
ATOM 1387 O O . GLN A 1 185 ? -3.788 4.491 16.382 1.00 89.12 185 GLN A O 1
ATOM 1392 N N . LEU A 1 186 ? -2.582 5.488 17.995 1.00 91.69 186 LEU A N 1
ATOM 1393 C CA . LEU A 1 186 ? -3.671 5.483 18.993 1.00 91.69 186 LEU A CA 1
ATOM 1394 C C . LEU A 1 186 ? -4.930 6.196 18.486 1.00 91.69 186 LEU A C 1
ATOM 1396 O O . LEU A 1 186 ? -6.027 5.668 18.614 1.00 91.69 186 LEU A O 1
ATOM 1400 N N . ARG A 1 187 ? -4.766 7.332 17.799 1.00 92.31 187 ARG A N 1
ATOM 1401 C CA . ARG A 1 187 ? -5.894 8.051 17.193 1.00 92.31 187 ARG A CA 1
ATOM 1402 C C . ARG A 1 187 ? -6.690 7.185 16.211 1.00 92.31 187 ARG A C 1
ATOM 1404 O O . ARG A 1 187 ? -7.908 7.269 16.184 1.00 92.31 187 ARG A O 1
ATOM 1411 N N . GLU A 1 188 ? -6.027 6.333 15.424 1.00 94.31 188 GLU A N 1
ATOM 1412 C CA . GLU A 1 188 ? -6.739 5.409 14.529 1.00 94.31 188 GLU A CA 1
ATOM 1413 C C . GLU A 1 188 ? -7.572 4.395 15.317 1.00 94.31 188 GLU A C 1
ATOM 1415 O O . GLU 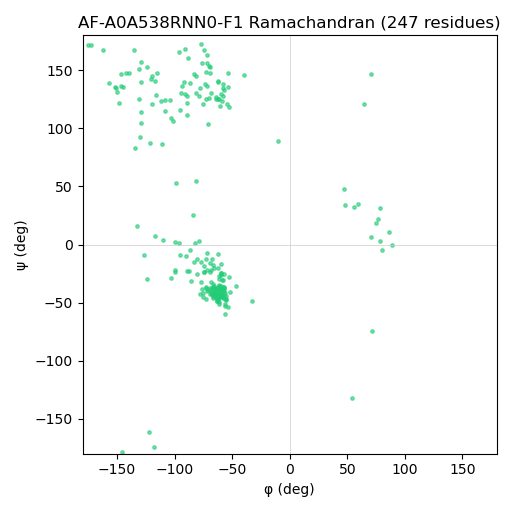A 1 188 ? -8.680 4.061 14.905 1.00 94.31 188 GLU A O 1
ATOM 1420 N N . VAL A 1 189 ? -7.048 3.907 16.443 1.00 94.88 189 VAL A N 1
ATOM 1421 C CA . VAL A 1 189 ? -7.772 2.989 17.325 1.00 94.88 189 VAL A CA 1
ATOM 1422 C C . VAL A 1 189 ? -9.016 3.661 17.897 1.00 94.88 189 VAL A C 1
ATOM 1424 O O . VAL A 1 189 ? -10.094 3.071 17.831 1.00 94.88 189 VAL A O 1
ATOM 1427 N N . ASP A 1 190 ? -8.875 4.876 18.423 1.00 96.50 190 ASP A N 1
ATOM 1428 C CA . ASP A 1 190 ? -9.978 5.629 19.025 1.00 96.50 190 ASP A CA 1
ATOM 1429 C C . ASP A 1 190 ? -11.057 5.962 17.985 1.00 96.50 190 ASP A C 1
ATOM 1431 O O . ASP A 1 190 ? -12.242 5.715 18.217 1.00 96.50 190 ASP A O 1
ATOM 1435 N N . ASP A 1 191 ? -10.649 6.424 16.800 1.00 96.88 191 ASP A N 1
ATOM 1436 C CA . ASP A 1 191 ? -11.566 6.724 15.699 1.00 96.88 191 ASP A CA 1
ATOM 1437 C C . ASP A 1 191 ? -12.291 5.449 15.207 1.00 96.88 191 ASP A C 1
ATOM 1439 O O . ASP A 1 191 ? -13.487 5.482 14.906 1.00 96.88 191 ASP A O 1
ATOM 1443 N N . CYS A 1 192 ? -11.604 4.299 15.168 1.00 96.94 192 CYS A N 1
ATOM 1444 C CA . CYS A 1 192 ? -12.200 3.011 14.794 1.00 96.94 192 CYS A CA 1
ATOM 1445 C C . CYS A 1 192 ? -13.235 2.534 15.821 1.00 96.94 192 CYS A C 1
ATOM 1447 O O . CYS A 1 192 ? -14.306 2.044 15.442 1.00 96.94 192 CYS A O 1
ATOM 1449 N N . LEU A 1 193 ? -12.933 2.701 17.113 1.00 96.31 193 LEU A N 1
ATOM 1450 C CA . LEU A 1 193 ? -13.849 2.392 18.209 1.00 96.31 193 LEU A CA 1
ATOM 1451 C C . LEU A 1 193 ? -15.088 3.285 18.153 1.00 96.31 193 LEU A C 1
ATOM 1453 O O . LEU A 1 193 ? -16.199 2.779 18.281 1.00 96.31 193 LEU A O 1
ATOM 1457 N N . ALA A 1 194 ? -14.917 4.583 17.905 1.00 97.62 194 ALA A N 1
ATOM 1458 C CA . ALA A 1 194 ? -16.035 5.508 17.751 1.00 97.62 194 ALA A CA 1
ATOM 1459 C C . ALA A 1 194 ? -16.926 5.150 16.548 1.00 97.62 194 ALA A C 1
ATOM 1461 O O . ALA A 1 194 ? -18.148 5.249 16.631 1.00 97.62 194 ALA A O 1
ATOM 1462 N N . TRP A 1 195 ? -16.326 4.711 15.437 1.00 97.50 195 TRP A N 1
ATOM 1463 C CA . TRP A 1 195 ? -17.049 4.346 14.218 1.00 97.50 195 TRP A CA 1
ATOM 1464 C C . TRP A 1 195 ? -17.774 2.993 14.306 1.00 97.50 195 TRP A C 1
ATOM 1466 O O . TRP A 1 195 ? -18.896 2.869 13.817 1.00 97.50 195 TRP A O 1
ATOM 1476 N N . SER A 1 196 ? -17.143 1.973 14.894 1.00 95.44 196 SER A N 1
ATOM 1477 C CA . SER A 1 196 ? -17.606 0.575 14.793 1.00 95.44 196 SER A CA 1
ATOM 1478 C C . SER A 1 196 ? -17.792 -0.150 16.125 1.00 95.44 196 SER A C 1
ATOM 1480 O O . SER A 1 196 ? -18.279 -1.278 16.142 1.00 95.44 196 SER A O 1
ATOM 1482 N N . GLY A 1 197 ? -17.360 0.442 17.239 1.00 95.69 197 GLY A N 1
ATOM 1483 C CA . GLY A 1 197 ? -17.274 -0.236 18.534 1.00 95.69 197 GLY A CA 1
ATOM 1484 C C . GLY A 1 197 ? -16.167 -1.295 18.620 1.00 95.69 197 GLY A C 1
ATOM 1485 O O . GLY A 1 197 ? -16.082 -2.005 19.621 1.00 95.69 197 GLY A O 1
ATOM 1486 N N . ARG A 1 198 ? -15.316 -1.424 17.592 1.00 93.94 198 ARG A N 1
ATOM 1487 C CA . ARG A 1 198 ? -14.226 -2.408 17.507 1.00 93.94 198 ARG A CA 1
ATOM 1488 C C . ARG A 1 198 ? -12.881 -1.735 17.271 1.00 93.94 198 ARG A C 1
ATOM 1490 O O . ARG A 1 198 ? -12.804 -0.673 16.656 1.00 93.94 198 ARG A O 1
ATOM 1497 N N . ARG A 1 199 ? -11.801 -2.381 17.719 1.00 94.44 199 ARG A N 1
ATOM 1498 C CA . ARG A 1 199 ? -10.429 -1.970 17.376 1.00 94.44 199 ARG A CA 1
ATOM 1499 C C . ARG A 1 199 ? -10.090 -2.403 15.938 1.00 94.44 199 ARG A C 1
ATOM 1501 O O . ARG A 1 199 ? -10.645 -3.401 15.482 1.00 94.44 199 ARG A O 1
ATOM 1508 N N . PRO A 1 200 ? -9.135 -1.755 15.240 1.00 93.69 200 PRO A N 1
ATOM 1509 C CA . PRO A 1 200 ? -8.882 -2.021 13.817 1.00 93.69 200 PRO A CA 1
ATOM 1510 C C . PRO A 1 200 ? -8.587 -3.491 13.478 1.00 93.69 200 PRO A C 1
ATOM 1512 O O . PRO A 1 200 ? -9.183 -4.058 12.566 1.00 93.69 200 PRO A O 1
ATOM 1515 N N . VAL A 1 201 ? -7.695 -4.133 14.240 1.00 91.44 201 VAL A N 1
ATOM 1516 C CA . VAL A 1 201 ? -7.316 -5.541 14.019 1.00 91.44 201 VAL A CA 1
ATOM 1517 C C . VAL A 1 201 ? -8.472 -6.491 14.337 1.00 91.44 201 VAL A C 1
ATOM 1519 O O . VAL A 1 201 ? -8.693 -7.447 13.602 1.00 91.44 201 VAL A O 1
ATOM 1522 N N . GLU A 1 202 ? -9.236 -6.222 15.397 1.00 90.81 202 GLU A N 1
ATOM 1523 C CA . GLU A 1 202 ? -10.416 -7.022 15.755 1.00 90.81 202 GLU A CA 1
ATOM 1524 C C . GLU A 1 202 ? -11.477 -6.938 14.659 1.00 90.81 202 GLU A C 1
ATOM 1526 O O . GLU A 1 202 ? -11.989 -7.961 14.215 1.00 90.81 202 GLU A O 1
ATOM 1531 N N . TRP A 1 203 ? -11.738 -5.725 14.166 1.00 92.81 203 TRP A N 1
ATOM 1532 C CA . TRP A 1 203 ? -12.665 -5.495 13.068 1.00 92.81 203 TRP A CA 1
ATOM 1533 C C . TRP A 1 203 ? -12.252 -6.276 11.814 1.00 92.81 203 TRP A C 1
ATOM 1535 O O . TRP A 1 203 ? -13.082 -6.957 11.221 1.00 92.81 203 TRP A O 1
ATOM 1545 N N . LEU A 1 204 ? -10.968 -6.246 11.436 1.00 91.25 204 LEU A N 1
ATOM 1546 C CA . LEU A 1 204 ? -10.462 -6.985 10.272 1.00 91.25 204 LEU A CA 1
ATOM 1547 C C . LEU A 1 204 ? -10.609 -8.502 10.424 1.00 91.25 204 LEU A C 1
ATOM 1549 O O . LEU A 1 204 ? -11.011 -9.175 9.477 1.00 91.25 204 LEU A O 1
ATOM 1553 N N . LEU A 1 205 ? -10.313 -9.043 11.606 1.00 88.19 205 LEU A N 1
ATOM 1554 C CA . LEU A 1 205 ? -10.444 -10.478 11.868 1.00 88.19 205 LEU A CA 1
ATOM 1555 C C . LEU A 1 205 ? -11.906 -10.938 11.837 1.00 88.19 205 LEU A C 1
ATOM 1557 O O . LEU A 1 205 ? -12.187 -12.031 11.353 1.00 88.19 205 LEU A O 1
ATOM 1561 N N . GLU A 1 206 ? -12.831 -10.109 12.325 1.00 87.62 206 GLU A N 1
ATOM 1562 C CA . GLU A 1 206 ? -14.263 -10.423 12.346 1.00 87.62 206 GLU A CA 1
ATOM 1563 C C . GLU A 1 206 ? -14.932 -10.235 10.977 1.00 87.62 206 GLU A C 1
ATOM 1565 O O . GLU A 1 206 ? -15.757 -11.055 10.581 1.00 87.62 206 GLU A O 1
ATOM 1570 N N . GLN A 1 207 ? -14.604 -9.156 10.260 1.00 85.62 207 GLN A N 1
ATOM 1571 C CA . GLN A 1 207 ? -15.373 -8.702 9.095 1.00 85.62 207 GLN A CA 1
ATOM 1572 C C . GLN A 1 207 ? -14.717 -9.036 7.752 1.00 85.62 207 GLN A C 1
ATOM 1574 O O . GLN A 1 207 ? -15.423 -9.207 6.762 1.00 85.62 207 GLN A O 1
ATOM 1579 N N . ALA A 1 208 ? -13.385 -9.133 7.693 1.00 82.81 208 ALA A N 1
ATOM 1580 C CA . ALA A 1 208 ? -12.659 -9.364 6.440 1.00 82.81 208 ALA A CA 1
ATOM 1581 C C . ALA A 1 208 ? -12.231 -10.829 6.233 1.00 82.81 208 ALA A C 1
ATOM 1583 O O . ALA A 1 208 ? -11.580 -11.126 5.232 1.00 82.81 208 ALA A O 1
ATOM 1584 N N . ALA A 1 209 ? -12.586 -11.728 7.165 1.00 80.38 209 ALA A N 1
ATOM 1585 C CA . ALA A 1 209 ? -12.211 -13.146 7.154 1.00 80.38 209 ALA A CA 1
ATOM 1586 C C . ALA A 1 209 ? -10.711 -13.354 6.867 1.00 80.38 209 ALA A C 1
ATOM 1588 O O . ALA A 1 209 ? -10.330 -14.136 5.995 1.00 80.38 209 ALA A O 1
ATOM 1589 N N . ALA A 1 210 ? -9.862 -12.595 7.569 1.00 81.81 210 ALA A N 1
ATOM 1590 C CA . ALA A 1 210 ? -8.426 -12.585 7.324 1.00 81.81 210 ALA A CA 1
ATOM 1591 C C . ALA A 1 210 ? -7.805 -13.989 7.482 1.00 81.81 210 ALA A C 1
ATOM 1593 O O . ALA A 1 210 ? -7.982 -14.652 8.504 1.00 81.81 210 ALA A O 1
ATOM 1594 N N . ASP A 1 211 ? -7.070 -14.416 6.456 1.00 82.44 211 ASP A N 1
ATOM 1595 C CA . ASP A 1 211 ? -6.372 -15.701 6.348 1.00 82.44 211 ASP A CA 1
ATOM 1596 C C . ASP A 1 211 ? -4.844 -15.498 6.232 1.00 82.44 211 ASP A C 1
ATOM 1598 O O . ASP A 1 211 ? -4.341 -14.376 6.297 1.00 82.44 211 ASP A O 1
ATOM 1602 N N . SER A 1 212 ? -4.080 -16.571 6.016 1.00 84.12 212 SER A N 1
ATOM 1603 C CA . SER A 1 212 ? -2.612 -16.524 5.911 1.00 84.12 212 SER A CA 1
ATOM 1604 C C . SER A 1 212 ? -2.055 -15.693 4.742 1.00 84.12 212 SER A C 1
ATOM 1606 O O . SER A 1 212 ? -0.847 -15.466 4.687 1.00 84.12 212 SER A O 1
ATOM 1608 N N . ARG A 1 213 ? -2.891 -15.216 3.808 1.00 88.88 213 ARG A N 1
ATOM 1609 C CA . ARG A 1 213 ? -2.473 -14.285 2.744 1.00 88.88 213 ARG A CA 1
ATOM 1610 C C . ARG A 1 213 ? -2.398 -12.844 3.227 1.00 88.88 213 ARG A C 1
ATOM 1612 O O . ARG A 1 213 ? -1.871 -11.995 2.505 1.00 88.88 213 ARG A O 1
ATOM 1619 N N . TRP A 1 214 ? -2.940 -12.551 4.405 1.00 90.06 214 TRP A N 1
ATOM 1620 C CA . TRP A 1 214 ? -2.938 -11.206 4.949 1.00 90.06 214 TRP A CA 1
ATOM 1621 C C . TRP A 1 214 ? -1.608 -10.862 5.618 1.00 90.06 214 TRP A C 1
ATOM 1623 O O . TRP A 1 214 ? -0.964 -11.684 6.273 1.00 90.06 214 TRP A O 1
ATOM 1633 N N . CYS A 1 215 ? -1.222 -9.600 5.485 1.00 88.25 215 CYS A N 1
ATOM 1634 C CA . CYS A 1 215 ? -0.154 -8.972 6.243 1.00 88.25 215 CYS A CA 1
ATOM 1635 C C . CYS A 1 215 ? -0.686 -7.666 6.837 1.00 88.25 215 CYS A C 1
ATOM 1637 O O . CYS A 1 215 ? -1.027 -6.732 6.105 1.00 88.25 215 CYS A O 1
ATOM 1639 N N . PHE A 1 216 ? -0.789 -7.600 8.164 1.00 89.94 216 PHE A N 1
ATOM 1640 C CA . PHE A 1 216 ? -1.163 -6.371 8.858 1.00 89.94 216 PHE A CA 1
ATOM 1641 C C . PHE A 1 216 ? 0.119 -5.599 9.155 1.00 89.94 216 PHE A C 1
ATOM 1643 O O . PHE A 1 216 ? 0.974 -6.022 9.937 1.00 89.94 216 PHE A O 1
ATOM 1650 N N . VAL A 1 217 ? 0.267 -4.472 8.476 1.00 84.06 217 VAL A N 1
ATOM 1651 C CA . VAL A 1 217 ? 1.419 -3.591 8.611 1.00 84.06 217 VAL A CA 1
ATOM 1652 C C . VAL A 1 217 ? 1.256 -2.780 9.898 1.00 84.06 217 VAL A C 1
ATOM 1654 O O . VAL A 1 217 ? 0.173 -2.256 10.174 1.00 84.06 217 VAL A O 1
ATOM 1657 N N . HIS A 1 218 ? 2.340 -2.687 10.666 1.00 86.38 218 HIS A N 1
ATOM 1658 C CA . HIS A 1 218 ? 2.447 -2.145 12.023 1.00 86.38 218 HIS A CA 1
ATOM 1659 C C . HIS A 1 218 ? 1.800 -3.036 13.080 1.00 86.38 218 HIS A C 1
ATOM 1661 O O . HIS A 1 218 ? 2.508 -3.687 13.847 1.00 86.38 218 HIS A O 1
ATOM 1667 N N . ALA A 1 219 ? 0.464 -3.057 13.137 1.00 86.00 219 ALA A N 1
ATOM 1668 C CA . ALA A 1 219 ? -0.301 -3.719 14.194 1.00 86.00 219 ALA A CA 1
ATOM 1669 C C . ALA A 1 219 ? 0.206 -3.365 15.616 1.00 86.00 219 ALA A C 1
ATOM 1671 O O . ALA A 1 219 ? 0.165 -4.180 16.539 1.00 86.00 219 ALA A O 1
ATOM 1672 N N . THR A 1 220 ? 0.688 -2.128 15.792 1.00 84.88 220 THR A N 1
ATOM 1673 C CA . THR A 1 220 ? 1.411 -1.667 16.987 1.00 84.88 220 THR A CA 1
ATOM 1674 C C . THR A 1 220 ? 0.521 -1.643 18.226 1.00 84.88 220 THR A C 1
ATOM 1676 O O . THR A 1 220 ? 0.913 -2.104 19.296 1.00 84.88 220 THR A O 1
ATOM 1679 N N . HIS A 1 221 ? -0.704 -1.138 18.085 1.00 85.31 221 HIS A N 1
ATOM 1680 C CA . HIS A 1 221 ? -1.633 -0.912 19.192 1.00 85.31 221 HIS A CA 1
ATOM 1681 C C . HIS A 1 221 ? -2.659 -2.044 19.321 1.00 85.31 221 HIS A C 1
ATOM 1683 O O . HIS A 1 221 ? -3.874 -1.823 19.367 1.00 85.31 221 HIS A O 1
ATOM 1689 N N . MET A 1 222 ? -2.171 -3.281 19.389 1.00 84.81 222 MET A N 1
ATOM 1690 C CA . MET A 1 222 ? -2.995 -4.455 19.673 1.00 84.81 222 MET A CA 1
ATOM 1691 C C . MET A 1 222 ? -3.148 -4.686 21.177 1.00 84.81 222 MET A C 1
ATOM 1693 O O . MET A 1 222 ? -2.189 -4.606 21.941 1.00 84.81 222 MET A O 1
ATOM 1697 N N . THR A 1 223 ? -4.355 -5.049 21.602 1.00 77.62 223 THR A N 1
ATOM 1698 C CA . THR A 1 223 ? -4.625 -5.528 22.960 1.00 77.62 223 THR A CA 1
ATOM 1699 C C . THR A 1 223 ? -4.511 -7.054 23.010 1.00 77.62 223 THR A C 1
ATOM 1701 O O . THR A 1 223 ? -4.956 -7.735 22.079 1.00 77.62 223 THR A O 1
ATOM 1704 N N . PRO A 1 224 ? -3.928 -7.638 24.072 1.00 70.50 224 PRO A N 1
ATOM 1705 C CA . PRO A 1 224 ? -3.990 -9.078 24.290 1.00 70.50 224 PRO A CA 1
ATOM 1706 C C . PRO A 1 224 ? -5.447 -9.538 24.421 1.00 70.50 224 PRO A C 1
ATOM 1708 O O . PRO A 1 224 ? -6.214 -8.975 25.197 1.00 70.50 224 PRO A O 1
ATOM 1711 N N . GLY A 1 225 ? -5.826 -10.562 23.665 1.00 66.44 225 GLY A N 1
ATOM 1712 C CA . GLY A 1 225 ? -7.169 -11.128 23.667 1.00 66.44 225 GLY A CA 1
ATOM 1713 C C . GLY A 1 225 ? -7.238 -12.411 22.834 1.00 66.44 225 GLY A C 1
ATOM 1714 O O . GLY A 1 225 ? -6.268 -12.753 22.149 1.00 66.44 225 GLY A O 1
ATOM 1715 N N . PRO A 1 226 ? -8.360 -13.150 22.868 1.00 60.09 226 PRO A N 1
ATOM 1716 C CA . PRO A 1 226 ? -8.488 -14.418 22.147 1.00 60.09 226 PRO A CA 1
ATOM 1717 C C . PRO A 1 226 ? -8.268 -14.273 20.632 1.00 60.09 226 PRO A C 1
ATOM 1719 O O . PRO A 1 226 ? -7.494 -15.032 20.052 1.00 60.09 226 PRO A O 1
ATOM 1722 N N . LEU A 1 227 ? -8.857 -13.243 20.009 1.00 61.03 227 LEU A N 1
ATOM 1723 C CA . LEU A 1 227 ? -8.716 -12.953 18.573 1.00 61.03 227 LEU A CA 1
ATOM 1724 C C . LEU A 1 227 ? -7.286 -12.550 18.191 1.00 61.03 227 LEU A C 1
ATOM 1726 O O . LEU A 1 227 ? -6.745 -13.038 17.204 1.00 61.03 227 LEU A O 1
ATOM 1730 N N . THR A 1 228 ? -6.634 -11.712 18.997 1.00 61.38 228 THR A N 1
ATOM 1731 C CA . THR A 1 228 ? -5.256 -11.266 18.736 1.00 61.38 228 THR A CA 1
ATOM 1732 C C . THR A 1 228 ? -4.217 -12.353 19.024 1.00 61.38 228 THR A C 1
ATOM 1734 O O . THR A 1 228 ? -3.134 -12.354 18.438 1.00 61.38 228 THR A O 1
ATOM 1737 N N . THR A 1 229 ? -4.551 -13.320 19.880 1.00 58.00 229 THR A N 1
ATOM 1738 C CA . THR A 1 229 ? -3.742 -14.525 20.115 1.00 58.00 229 THR A CA 1
ATOM 1739 C C . THR A 1 229 ? -3.889 -15.511 18.957 1.00 58.00 229 THR A C 1
ATOM 1741 O O . THR A 1 229 ? -2.881 -15.990 18.446 1.00 58.00 229 THR A O 1
ATOM 1744 N N . ALA A 1 230 ? -5.115 -15.749 18.478 1.00 52.16 230 ALA A N 1
ATOM 1745 C CA . ALA A 1 230 ? -5.370 -16.558 17.285 1.00 52.16 230 ALA A CA 1
ATOM 1746 C C . ALA A 1 230 ? -4.692 -15.960 16.041 1.00 52.16 230 ALA A C 1
ATOM 1748 O O . ALA A 1 230 ? -4.071 -16.681 15.266 1.00 52.16 230 ALA A O 1
ATOM 1749 N N . PHE A 1 231 ? -4.703 -14.633 15.911 1.00 57.03 231 PHE A N 1
ATOM 1750 C CA . PHE A 1 231 ? -3.985 -13.891 14.879 1.00 57.03 231 PHE A CA 1
ATOM 1751 C C . PHE A 1 231 ? -2.476 -14.186 14.862 1.00 57.03 231 PHE A C 1
ATOM 1753 O O . PHE A 1 231 ? -1.944 -14.535 13.811 1.00 57.03 231 PHE A O 1
ATOM 1760 N N . LYS A 1 232 ? -1.800 -14.180 16.021 1.00 53.62 232 LYS A N 1
ATOM 1761 C CA . LYS A 1 232 ? -0.370 -14.545 16.127 1.00 53.62 232 LYS A CA 1
ATOM 1762 C C . LYS A 1 232 ? -0.068 -15.995 15.713 1.00 53.62 232 LYS A C 1
ATOM 1764 O O . LYS A 1 232 ? 1.079 -16.306 15.412 1.00 53.62 232 LYS A O 1
ATOM 1769 N N . ILE A 1 233 ? -1.075 -16.869 15.719 1.00 44.06 233 ILE A N 1
ATOM 1770 C CA . ILE A 1 233 ? -0.965 -18.305 15.409 1.00 44.06 233 ILE A CA 1
ATOM 1771 C C . ILE A 1 233 ? -1.407 -18.606 13.960 1.00 44.06 233 ILE A C 1
ATOM 1773 O O . ILE A 1 233 ? -0.960 -19.584 13.369 1.00 44.06 233 ILE A O 1
ATOM 1777 N N . SER A 1 234 ? -2.246 -17.751 13.366 1.00 43.53 234 SER A N 1
ATOM 1778 C CA . SER A 1 234 ? -2.940 -17.960 12.081 1.00 43.53 234 SER A CA 1
ATOM 1779 C C . SER A 1 234 ? -2.069 -17.897 10.817 1.00 43.53 234 SER A C 1
ATOM 1781 O O . SER A 1 234 ? -2.554 -18.176 9.722 1.00 43.53 234 SER A O 1
ATOM 1783 N N . GLY A 1 235 ? -0.792 -17.523 10.939 1.00 46.19 235 GLY A N 1
ATOM 1784 C CA . GLY A 1 235 ? 0.089 -17.294 9.791 1.00 46.19 235 GLY A CA 1
ATOM 1785 C C . GLY A 1 235 ? -0.123 -15.946 9.089 1.00 46.19 235 GLY A C 1
ATOM 1786 O O . GLY A 1 235 ? 0.564 -15.685 8.106 1.00 46.19 235 GLY A O 1
ATOM 1787 N N . VAL A 1 236 ? -1.017 -15.085 9.597 1.00 54.91 236 VAL A N 1
ATOM 1788 C CA . VAL A 1 236 ? -1.115 -13.678 9.178 1.00 54.91 236 VAL A CA 1
ATOM 1789 C C . VAL A 1 236 ? 0.182 -12.956 9.551 1.00 54.91 236 VAL A C 1
ATOM 1791 O O . VAL A 1 236 ? 0.622 -12.989 10.704 1.00 54.91 236 VAL A O 1
ATOM 1794 N N . GLY A 1 237 ? 0.818 -12.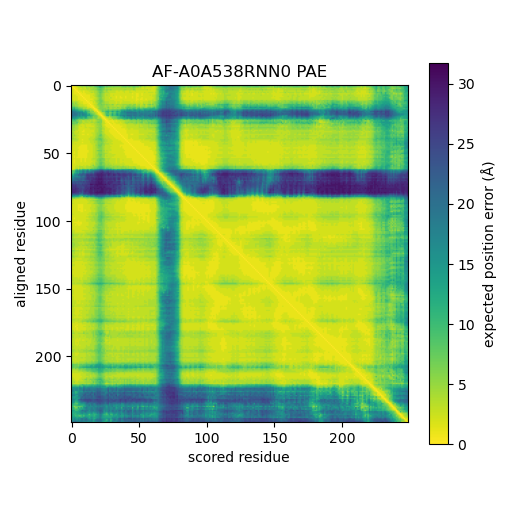316 8.571 1.00 54.72 237 GLY A N 1
ATOM 1795 C CA . GLY A 1 237 ? 2.070 -11.595 8.786 1.00 54.72 237 GLY A CA 1
ATOM 1796 C C . GLY A 1 237 ? 1.853 -10.310 9.587 1.00 54.72 237 GLY A C 1
ATOM 1797 O O . GLY A 1 237 ? 0.935 -9.547 9.296 1.00 54.72 237 GLY A O 1
ATOM 1798 N N . VAL A 1 238 ? 2.725 -10.035 10.558 1.00 51.59 238 VAL A N 1
ATOM 1799 C CA . VAL A 1 238 ? 2.870 -8.696 11.151 1.00 51.59 238 VAL A CA 1
ATOM 1800 C C . VAL A 1 238 ? 4.221 -8.147 10.744 1.00 51.59 238 VAL A C 1
ATOM 1802 O O . VAL A 1 238 ? 5.250 -8.765 11.029 1.00 51.59 238 VAL A O 1
ATOM 1805 N N . TRP A 1 239 ? 4.231 -6.980 10.106 1.00 48.19 239 TRP A N 1
ATOM 1806 C CA . TRP A 1 239 ? 5.470 -6.262 9.834 1.00 48.19 239 TRP A CA 1
ATOM 1807 C C . TRP A 1 239 ? 5.565 -5.033 10.730 1.00 48.19 239 TRP A C 1
ATOM 1809 O O . TRP A 1 239 ? 4.770 -4.108 10.594 1.00 48.19 239 TRP A O 1
ATOM 1819 N N . HIS A 1 240 ? 6.550 -5.032 11.627 1.00 49.88 240 HIS A N 1
ATOM 1820 C CA . HIS A 1 240 ? 6.898 -3.866 12.432 1.00 49.88 240 HIS A CA 1
ATOM 1821 C C . HIS A 1 240 ? 7.938 -3.051 11.664 1.00 49.88 240 HIS A C 1
ATOM 1823 O O . HIS A 1 240 ? 9.018 -3.562 11.344 1.00 49.88 240 HIS A O 1
ATOM 1829 N N . GLY A 1 241 ? 7.639 -1.790 11.381 1.00 45.06 241 GLY A N 1
ATOM 1830 C CA . GLY A 1 241 ? 8.524 -0.892 10.654 1.00 45.06 241 GLY A CA 1
ATOM 1831 C C . GLY A 1 241 ? 9.581 -0.291 11.556 1.00 45.06 241 GLY A C 1
ATOM 1832 O O . GLY A 1 241 ? 9.677 0.921 11.615 1.00 45.06 241 GLY A O 1
ATOM 1833 N N . GLY A 1 242 ? 10.359 -1.113 12.268 1.00 36.72 242 GLY A N 1
ATOM 1834 C CA . GLY A 1 242 ? 11.153 -0.745 13.452 1.00 36.72 242 GLY A CA 1
ATOM 1835 C C . GLY A 1 242 ? 11.738 0.678 13.507 1.00 36.72 242 GLY A C 1
ATOM 1836 O O . GLY A 1 242 ? 11.558 1.347 14.516 1.00 36.72 242 GLY A O 1
ATOM 1837 N N . ALA A 1 243 ? 12.396 1.166 12.448 1.00 46.62 243 ALA A N 1
ATOM 1838 C CA . ALA A 1 243 ? 12.945 2.530 12.409 1.00 46.62 243 ALA A CA 1
ATOM 1839 C C . ALA A 1 243 ? 11.892 3.637 12.165 1.00 46.62 243 ALA A C 1
ATOM 1841 O O . ALA A 1 243 ? 12.044 4.739 12.679 1.00 46.62 243 ALA A O 1
ATOM 1842 N N . GLN A 1 244 ? 10.832 3.353 11.405 1.00 48.38 244 GLN A N 1
ATOM 1843 C CA . GLN A 1 244 ? 9.689 4.251 11.184 1.00 48.38 244 GLN A CA 1
ATOM 1844 C C . GLN A 1 244 ? 8.742 4.278 12.397 1.00 48.38 244 GLN A C 1
ATOM 1846 O O . GLN A 1 244 ? 8.280 5.345 12.784 1.00 48.38 244 GLN A O 1
ATOM 1851 N N . ASP A 1 245 ? 8.523 3.134 13.054 1.00 46.22 245 ASP A N 1
ATOM 1852 C CA . ASP A 1 245 ? 7.665 3.031 14.245 1.00 46.22 245 ASP A CA 1
ATOM 1853 C C . ASP A 1 245 ? 8.308 3.675 15.493 1.00 46.22 245 ASP A C 1
ATOM 1855 O O . ASP A 1 245 ? 7.610 4.025 16.445 1.00 46.22 245 ASP A O 1
ATOM 1859 N N . ALA A 1 246 ? 9.639 3.823 15.515 1.00 45.81 246 ALA A N 1
ATOM 1860 C CA . ALA A 1 246 ? 10.382 4.393 16.641 1.00 45.81 246 ALA A CA 1
ATOM 1861 C C . ALA A 1 246 ? 10.249 5.920 16.772 1.00 45.81 246 ALA A C 1
ATOM 1863 O O . ALA A 1 246 ? 10.500 6.439 17.854 1.00 45.81 246 ALA A O 1
ATOM 1864 N N . MET A 1 247 ? 9.834 6.636 15.720 1.00 41.62 247 MET A N 1
ATOM 1865 C CA . MET A 1 247 ? 9.633 8.093 15.785 1.00 41.62 247 MET A CA 1
ATOM 1866 C C . MET A 1 247 ? 8.432 8.512 16.647 1.00 41.62 247 MET A C 1
ATOM 1868 O O . MET A 1 247 ? 8.313 9.688 16.980 1.00 41.62 247 MET A O 1
ATOM 1872 N N . TYR A 1 248 ? 7.525 7.587 16.979 1.00 40.12 248 TYR A N 1
ATOM 1873 C CA . TYR A 1 248 ? 6.196 7.929 17.505 1.00 40.12 248 TYR A CA 1
ATOM 1874 C C . TYR A 1 248 ? 5.785 7.125 18.749 1.00 40.12 248 TYR A C 1
ATOM 1876 O O . TYR A 1 248 ? 4.600 7.085 19.086 1.00 40.12 248 TYR A O 1
ATOM 1884 N N . ARG A 1 249 ? 6.749 6.474 19.410 1.00 36.09 249 ARG A N 1
ATOM 1885 C CA . ARG A 1 249 ? 6.591 5.929 20.769 1.00 36.09 249 ARG A CA 1
ATOM 1886 C C . ARG A 1 249 ? 7.018 6.965 21.795 1.00 36.09 249 ARG A C 1
ATOM 1888 O O . ARG A 1 249 ? 6.347 7.026 22.845 1.00 36.09 249 ARG A O 1
#

pLDDT: mean 82.14, std 18.48, range [32.41, 97.69]

Nearest PDB structures (foldseek):
  4f0l-assembly1_A  TM=9.093E-01  e=4.644E-25  Brucella abortus 2308
  4rdw-assembly1_A  TM=9.033E-01  e=2.230E-21  Pseudomonas aeruginosa PAO1
  3lnp-assembly1_A-2  TM=7.982E-01  e=2.484E-07  Oleispira antarctica
  7ww2-assembly1_B  TM=7.406E-01  e=1.839E-07  Obesumbacterium proteus